Protein AF-A0A8J2MJN0-F1 (afdb_monomer_lite)

Secondary structure (DSSP, 8-state):
--HHHHHHHHHHHHHHHHHHHHHHHHHHHTT-HHHHHHHHHHHHHHHHHHHHHHHHHHHHHHHHHHHH-HHHHHHHHTT------HHHHHHHHHHHHTTS-HHHHHHHHTS-HHHHHHHHHHHHHHHHHHHHHHHHHHHHHHHHHHHHHHHHHHHHHHHHHHHHHHHHHH--TTHHHHHHHHHHHHHHHHHHHHHHHS-HHHHHHHHHHHHHHHHHHHHTTHHHHHHHHHHHHHHHHTT---

Sequence (242 aa):
MDQKIKCSLIIAGAIVIAGTAIWCIWSLLKEDPETKRKLRKELNEIVEKASALAVDTFITTKSNEFINDKSLFEVMILGVSVFIYENDIRTEKDNLKRNRSNTNQAMIDRVEDTVAYNKAYAKANDAIVKKAKEIAEELISIKIREKVSWQSEKAAKSATDDAVYKLVEQGSSVEKTAKDEISKNAKKAAEKVVKRIISDTVLSTIKSAVQTEGYIALQCKLDDIKIQIIHDVILNEANLGK

Structure (mmCIF, N/CA/C/O backbone):
data_AF-A0A8J2MJN0-F1
#
_entry.id   AF-A0A8J2MJN0-F1
#
loop_
_atom_site.group_PDB
_atom_site.id
_atom_site.type_symbol
_atom_site.label_atom_id
_atom_site.label_alt_id
_atom_site.label_comp_id
_atom_site.label_asym_id
_atom_site.label_entity_id
_atom_site.label_seq_id
_atom_site.pdbx_PDB_ins_code
_atom_site.Cartn_x
_atom_site.Cartn_y
_atom_site.Cartn_z
_atom_site.occupancy
_atom_site.B_iso_or_equiv
_atom_site.auth_seq_id
_atom_site.auth_comp_id
_atom_site.auth_asym_id
_atom_site.auth_atom_id
_atom_site.pdbx_PDB_model_num
ATOM 1 N N . MET A 1 1 ? -23.446 -43.035 62.510 1.00 49.25 1 MET A N 1
ATOM 2 C CA . MET A 1 1 ? -23.526 -41.870 61.601 1.00 49.25 1 MET A CA 1
ATOM 3 C C . MET A 1 1 ? -23.126 -42.350 60.218 1.00 49.25 1 MET A C 1
ATOM 5 O O . MET A 1 1 ? -21.996 -42.796 60.059 1.00 49.25 1 MET A O 1
ATOM 9 N N . ASP A 1 2 ? -24.091 -42.387 59.301 1.00 46.91 2 ASP A N 1
ATOM 10 C CA . ASP A 1 2 ? -24.016 -43.115 58.031 1.00 46.91 2 ASP A CA 1
ATOM 11 C C . ASP A 1 2 ? -22.871 -42.598 57.137 1.00 46.91 2 ASP A C 1
ATOM 13 O O . ASP A 1 2 ? -22.657 -41.389 57.014 1.00 46.91 2 ASP A O 1
ATOM 17 N N . GLN A 1 3 ? -22.104 -43.510 56.538 1.00 48.19 3 GLN A N 1
ATOM 18 C CA . GLN A 1 3 ? -20.876 -43.216 55.780 1.00 48.19 3 GLN A CA 1
ATOM 19 C C . GLN A 1 3 ? -21.153 -42.264 54.600 1.00 48.19 3 GLN A C 1
ATOM 21 O O . GLN A 1 3 ? -20.318 -41.430 54.244 1.00 48.19 3 GLN A O 1
ATOM 26 N N . LYS A 1 4 ? -22.383 -42.316 54.076 1.00 46.12 4 LYS A N 1
ATOM 27 C CA . LYS A 1 4 ? -22.904 -41.434 53.026 1.00 46.12 4 LYS A CA 1
ATOM 28 C C . LYS A 1 4 ? -23.020 -39.966 53.462 1.00 46.12 4 LYS A C 1
ATOM 30 O O . LYS A 1 4 ? -22.724 -39.088 52.660 1.00 46.12 4 LYS A O 1
ATOM 35 N N . ILE A 1 5 ? -23.355 -39.697 54.730 1.00 50.34 5 ILE A N 1
ATOM 36 C CA . ILE A 1 5 ? -23.490 -38.331 55.276 1.00 50.34 5 ILE A CA 1
ATOM 37 C C . ILE A 1 5 ? -22.110 -37.687 55.488 1.00 50.34 5 ILE A C 1
ATOM 39 O O . ILE A 1 5 ? -21.938 -36.490 55.268 1.00 50.34 5 ILE A O 1
ATOM 43 N N . LYS A 1 6 ? -21.093 -38.480 55.863 1.00 50.50 6 LYS A N 1
ATOM 44 C CA . LYS A 1 6 ? -19.707 -37.989 55.973 1.00 50.50 6 LYS A CA 1
ATOM 45 C C . LYS A 1 6 ? -19.127 -37.619 54.604 1.00 50.50 6 LYS A C 1
ATOM 47 O O . LYS A 1 6 ? -18.536 -36.552 54.477 1.00 50.50 6 LYS A O 1
ATOM 52 N N . CYS A 1 7 ? -19.340 -38.443 53.573 1.00 38.34 7 CYS A N 1
ATOM 53 C CA . CYS A 1 7 ? -18.887 -38.128 52.212 1.00 38.34 7 CYS A CA 1
ATOM 54 C C . CYS A 1 7 ? -19.594 -36.904 51.611 1.00 38.34 7 CYS A C 1
ATOM 56 O O . CYS A 1 7 ? -18.928 -36.083 50.985 1.00 38.34 7 CYS A O 1
ATOM 58 N N . SER A 1 8 ? -20.902 -36.722 51.835 1.00 44.16 8 SER A N 1
ATOM 59 C CA . SER A 1 8 ? -21.618 -35.538 51.334 1.00 44.16 8 SER A CA 1
ATOM 60 C C . SER A 1 8 ? -21.159 -34.237 52.003 1.00 44.16 8 SER A C 1
ATOM 62 O O . SER A 1 8 ? -21.061 -33.215 51.330 1.00 44.16 8 SER A O 1
ATOM 64 N N . LEU A 1 9 ? -20.815 -34.270 53.298 1.00 47.72 9 LEU A N 1
ATOM 65 C CA . LEU A 1 9 ? -20.258 -33.118 54.024 1.00 47.72 9 LEU A CA 1
ATOM 66 C C . LEU A 1 9 ? -18.837 -32.760 53.567 1.00 47.72 9 LEU A C 1
ATOM 68 O O . LEU A 1 9 ? -18.513 -31.580 53.465 1.00 47.72 9 LEU A O 1
ATOM 72 N N . ILE A 1 10 ? -18.008 -33.758 53.242 1.00 51.38 10 ILE A N 1
ATOM 73 C CA . ILE A 1 10 ? -16.649 -33.540 52.720 1.00 51.38 10 ILE A CA 1
ATOM 74 C C . ILE A 1 10 ? -16.698 -32.943 51.309 1.00 51.38 10 ILE A C 1
ATOM 76 O O . ILE A 1 10 ? -15.954 -32.012 51.024 1.00 51.38 10 ILE A O 1
ATOM 80 N N . ILE A 1 11 ? -17.595 -33.423 50.442 1.00 51.81 11 ILE A N 1
ATOM 81 C CA . ILE A 1 11 ? -17.741 -32.903 49.073 1.00 51.81 11 ILE A CA 1
ATOM 82 C C . ILE A 1 11 ? -18.342 -31.490 49.086 1.00 51.81 11 ILE A C 1
ATOM 84 O O . ILE A 1 11 ? -17.818 -30.602 48.418 1.00 51.81 11 ILE A O 1
ATOM 88 N N . ALA A 1 12 ? -19.386 -31.245 49.886 1.00 45.28 12 ALA A N 1
ATOM 89 C CA . ALA A 1 12 ? -19.966 -29.908 50.030 1.00 45.28 12 ALA A CA 1
ATOM 90 C C . ALA A 1 12 ? -18.961 -28.914 50.641 1.00 45.28 12 ALA A C 1
ATOM 92 O O . ALA A 1 12 ? -18.818 -27.800 50.140 1.00 45.28 12 ALA A O 1
ATOM 93 N N . GLY A 1 13 ? -18.206 -29.335 51.662 1.00 38.53 13 GLY A N 1
ATOM 94 C CA . GLY A 1 13 ? -17.127 -28.543 52.249 1.00 38.53 13 GLY A CA 1
ATOM 95 C C . GLY A 1 13 ? -15.999 -28.258 51.254 1.00 38.53 13 GLY A C 1
ATOM 96 O O . GLY A 1 13 ? -15.581 -27.114 51.127 1.00 38.53 13 GLY A O 1
ATOM 97 N N . ALA A 1 14 ? -15.554 -29.255 50.486 1.00 46.09 14 ALA A N 1
ATOM 98 C CA . ALA A 1 14 ? -14.490 -29.094 49.496 1.00 46.09 14 ALA A CA 1
ATOM 99 C C . ALA A 1 14 ? -14.895 -28.185 48.325 1.00 46.09 14 ALA A C 1
ATOM 101 O O . ALA A 1 14 ? -14.071 -27.400 47.870 1.00 46.09 14 ALA A O 1
ATOM 102 N N . ILE A 1 15 ? -16.149 -28.233 47.861 1.00 51.19 15 ILE A N 1
ATOM 103 C CA . ILE A 1 15 ? -16.637 -27.370 46.770 1.00 51.19 15 ILE A CA 1
ATOM 104 C C . ILE A 1 15 ? -16.774 -25.917 47.241 1.00 51.19 15 ILE A C 1
ATOM 106 O O . ILE A 1 15 ? -16.359 -25.002 46.531 1.00 51.19 15 ILE A O 1
ATOM 110 N N . VAL A 1 16 ? -17.301 -25.690 48.450 1.00 50.78 16 VAL A N 1
ATOM 111 C CA . VAL A 1 16 ? -17.427 -24.338 49.020 1.00 50.78 16 VAL A CA 1
ATOM 112 C C . VAL A 1 16 ? -16.054 -23.749 49.343 1.00 50.78 16 VAL A C 1
ATOM 114 O O . VAL A 1 16 ? -15.812 -22.586 49.027 1.00 50.78 16 VAL A O 1
ATOM 117 N N . ILE A 1 17 ? -15.133 -24.540 49.906 1.00 52.69 17 ILE A N 1
ATOM 118 C CA . ILE A 1 17 ? -13.765 -24.107 50.225 1.00 52.69 17 ILE A CA 1
ATOM 119 C C . ILE A 1 17 ? -12.937 -23.914 48.951 1.00 52.69 17 ILE A C 1
ATOM 121 O O . ILE A 1 17 ? -12.211 -22.936 48.867 1.00 52.69 17 ILE A O 1
ATOM 125 N N . ALA A 1 18 ? -13.062 -24.762 47.926 1.00 48.16 18 ALA A N 1
ATOM 126 C CA . ALA A 1 18 ? -12.363 -24.551 46.655 1.00 48.16 18 ALA A CA 1
ATOM 127 C C . ALA A 1 18 ? -12.911 -23.330 45.903 1.00 48.16 18 ALA A C 1
ATOM 129 O O . ALA A 1 18 ? -12.133 -22.528 45.393 1.00 48.16 18 ALA A O 1
ATOM 130 N N . GLY A 1 19 ? -14.235 -23.136 45.887 1.00 43.44 19 GLY A N 1
ATOM 131 C CA . GLY A 1 19 ? -14.862 -21.961 45.281 1.00 43.44 19 GLY A CA 1
ATOM 132 C C . GLY A 1 19 ? -14.478 -20.658 45.985 1.00 43.44 19 GLY A C 1
ATOM 133 O O . GLY A 1 19 ? -14.129 -19.685 45.320 1.00 43.44 19 GLY A O 1
ATOM 134 N N . THR A 1 20 ? -14.466 -20.649 47.322 1.00 50.47 20 THR A N 1
ATOM 135 C CA . THR A 1 20 ? -14.053 -19.479 48.116 1.00 50.47 20 THR A CA 1
ATOM 136 C C . THR A 1 20 ? -12.544 -19.272 48.129 1.00 50.47 20 THR A C 1
ATOM 138 O O . THR A 1 20 ? -12.121 -18.129 48.069 1.00 50.47 20 THR A O 1
ATOM 141 N N . ALA A 1 21 ? -11.718 -20.320 48.125 1.00 47.12 21 ALA A N 1
ATOM 142 C CA . ALA A 1 21 ? -10.261 -20.198 48.047 1.00 47.12 21 ALA A CA 1
ATOM 143 C C . ALA A 1 21 ? -9.810 -19.674 46.680 1.00 47.12 21 ALA A C 1
ATOM 145 O O . ALA A 1 21 ? -8.917 -18.835 46.626 1.00 47.12 21 ALA A O 1
ATOM 146 N N . ILE A 1 22 ? -10.462 -20.085 45.587 1.00 54.06 22 ILE A N 1
ATOM 147 C CA . ILE A 1 22 ? -10.237 -19.491 44.263 1.00 54.06 22 ILE A CA 1
ATOM 148 C C . ILE A 1 22 ? -10.664 -18.020 44.279 1.00 54.06 22 ILE A C 1
ATOM 150 O O . ILE A 1 22 ? -9.908 -17.182 43.804 1.00 54.06 22 ILE A O 1
ATOM 154 N N . TRP A 1 23 ? -11.801 -17.674 44.893 1.00 51.47 23 TRP A N 1
ATOM 155 C CA . TRP A 1 23 ? -12.225 -16.276 45.052 1.00 51.47 23 TRP A CA 1
ATOM 156 C C . TRP A 1 23 ? -11.288 -15.453 45.951 1.00 51.47 23 TRP A C 1
ATOM 158 O O . TRP A 1 23 ? -11.019 -14.304 45.633 1.00 51.47 23 TRP A O 1
ATOM 168 N N . CYS A 1 24 ? -10.749 -16.022 47.033 1.00 45.59 24 CYS A N 1
ATOM 169 C CA . CYS A 1 24 ? -9.819 -15.373 47.961 1.00 45.59 24 CYS A CA 1
ATOM 170 C C . CYS A 1 24 ? -8.424 -15.205 47.356 1.00 45.59 24 CYS A C 1
ATOM 172 O O . CYS A 1 24 ? -7.845 -14.138 47.500 1.00 45.59 24 CYS A O 1
ATOM 174 N N . ILE A 1 25 ? -7.898 -16.200 46.637 1.00 52.66 25 ILE A N 1
ATOM 175 C CA . ILE A 1 25 ? -6.635 -16.085 45.890 1.00 52.66 25 ILE A CA 1
ATOM 176 C C . ILE A 1 25 ? -6.797 -15.078 44.750 1.00 52.66 25 ILE A C 1
ATOM 178 O O . ILE A 1 25 ? -5.922 -14.249 44.527 1.00 52.66 25 ILE A O 1
ATOM 182 N N . TRP A 1 26 ? -7.947 -15.087 44.076 1.00 50.12 26 TRP A N 1
ATOM 183 C CA . TRP A 1 26 ? -8.285 -14.106 43.051 1.00 50.12 26 TRP A CA 1
ATOM 184 C C . TRP A 1 26 ? -8.504 -12.695 43.639 1.00 50.12 26 TRP A C 1
ATOM 186 O O . TRP A 1 26 ? -8.119 -11.711 43.016 1.00 50.12 26 TRP A O 1
ATOM 196 N N . SER A 1 27 ? -9.021 -12.585 44.870 1.00 52.00 27 SER A N 1
ATOM 197 C CA . SER A 1 27 ? -9.146 -11.331 45.630 1.00 52.00 27 SER A CA 1
ATOM 198 C C . SER A 1 27 ? -7.803 -10.824 46.179 1.00 52.00 27 SER A C 1
ATOM 200 O O . SER A 1 27 ? -7.615 -9.616 46.249 1.00 52.00 27 SER A O 1
ATOM 202 N N . LEU A 1 28 ? -6.864 -11.717 46.512 1.00 49.78 28 LEU A N 1
ATOM 203 C CA . LEU A 1 28 ? -5.495 -11.392 46.939 1.00 49.78 28 LEU A CA 1
ATOM 204 C C . LEU A 1 28 ? -4.602 -11.000 45.748 1.00 49.78 28 LEU A C 1
ATOM 206 O O . LEU A 1 28 ? -3.810 -10.074 45.852 1.00 49.78 28 LEU A O 1
ATOM 210 N N .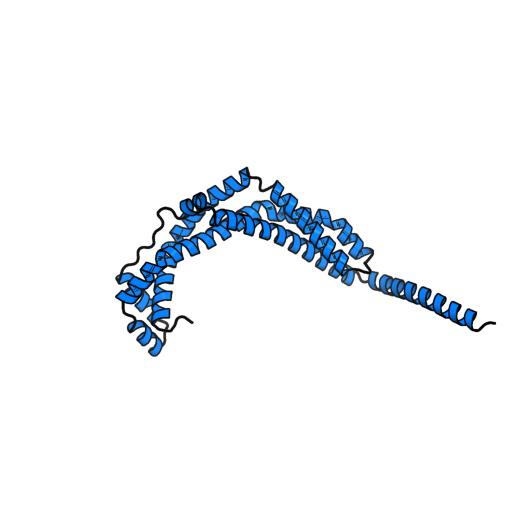 LEU A 1 29 ? -4.778 -11.628 44.579 1.00 51.56 29 LEU A N 1
ATOM 211 C CA . LEU A 1 29 ? -4.149 -11.203 43.315 1.00 51.56 29 LEU A CA 1
ATOM 212 C C . LEU A 1 29 ? -4.726 -9.877 42.785 1.00 51.56 29 LEU A C 1
ATOM 214 O O . LEU A 1 29 ? -4.059 -9.154 42.050 1.00 51.56 29 LEU A O 1
ATOM 218 N N . LYS A 1 30 ? -5.960 -9.537 43.177 1.00 47.25 30 LYS A N 1
ATOM 219 C CA . LYS A 1 30 ? -6.643 -8.266 42.882 1.00 47.25 30 LYS A CA 1
ATOM 220 C C . LYS A 1 30 ? -5.987 -7.046 43.530 1.00 47.25 30 LYS A C 1
ATOM 222 O O . LYS A 1 30 ? -6.262 -5.925 43.096 1.00 47.25 30 LYS A O 1
ATOM 227 N N . GLU A 1 31 ? -5.178 -7.253 44.565 1.00 51.94 31 GLU A N 1
ATOM 228 C CA . GLU A 1 31 ? -4.493 -6.189 45.301 1.00 51.94 31 GLU A CA 1
ATOM 229 C C . GLU A 1 31 ? -3.123 -5.836 44.730 1.00 51.94 31 GLU A C 1
ATOM 231 O O . GLU A 1 31 ? -2.507 -4.901 45.229 1.00 51.94 31 GLU A O 1
ATOM 236 N N . ASP A 1 32 ? -2.660 -6.505 43.668 1.00 64.38 32 ASP A N 1
ATOM 237 C CA . ASP A 1 32 ? -1.472 -6.058 42.952 1.00 64.38 32 ASP A CA 1
ATOM 238 C C . ASP A 1 32 ? -1.853 -5.021 41.869 1.00 64.38 32 ASP A C 1
ATOM 240 O O . ASP A 1 32 ? -2.319 -5.385 40.775 1.00 64.38 32 ASP A O 1
ATOM 244 N N . PRO A 1 33 ? -1.681 -3.709 42.134 1.00 72.69 33 PRO A N 1
ATOM 245 C CA . PRO A 1 33 ? -1.961 -2.665 41.155 1.00 72.69 33 PRO A CA 1
ATOM 246 C C . PRO A 1 33 ? -1.127 -2.823 39.879 1.00 72.69 33 PRO A C 1
ATOM 248 O O . PRO A 1 33 ? -1.545 -2.339 38.822 1.00 72.69 33 PRO A O 1
ATOM 251 N N . GLU A 1 34 ? 0.017 -3.510 39.935 1.00 77.06 34 GLU A N 1
ATOM 252 C CA . GLU A 1 34 ? 0.863 -3.756 38.771 1.00 77.06 34 GLU A CA 1
ATOM 253 C C . GLU A 1 34 ? 0.200 -4.734 37.793 1.00 77.06 34 GLU A C 1
ATOM 255 O O . GLU A 1 34 ? 0.116 -4.455 36.591 1.00 77.06 34 GLU A O 1
ATOM 260 N N . THR A 1 35 ? -0.388 -5.816 38.304 1.00 74.69 35 THR A N 1
ATOM 261 C CA . THR A 1 35 ? -1.132 -6.792 37.498 1.00 74.69 35 THR A CA 1
ATOM 262 C C . THR A 1 35 ? -2.379 -6.174 36.850 1.00 74.69 35 THR A C 1
ATOM 264 O O . THR A 1 35 ? -2.586 -6.331 35.641 1.00 74.69 35 THR A O 1
ATOM 267 N N . LYS A 1 36 ? -3.170 -5.377 37.588 1.00 77.75 36 LYS A N 1
ATOM 268 C CA . LYS A 1 36 ? -4.316 -4.636 37.013 1.00 77.75 36 LYS A CA 1
ATOM 269 C C . LYS A 1 36 ? -3.884 -3.651 35.929 1.00 77.75 36 LYS A C 1
ATOM 271 O O . LYS A 1 36 ? -4.519 -3.553 34.876 1.00 77.75 36 LYS A O 1
ATOM 276 N N . ARG A 1 37 ? -2.782 -2.930 36.160 1.00 83.25 37 ARG A N 1
ATOM 277 C CA . ARG A 1 37 ? -2.220 -1.983 35.191 1.00 83.25 37 ARG A CA 1
ATOM 278 C C . ARG A 1 37 ? -1.761 -2.692 33.918 1.00 83.25 37 ARG A C 1
ATOM 280 O O . ARG A 1 37 ? -2.021 -2.187 32.825 1.00 83.25 37 ARG A O 1
ATOM 287 N N . LYS A 1 38 ? -1.120 -3.856 34.046 1.00 85.00 38 LYS A N 1
ATOM 288 C CA . LYS A 1 38 ? -0.670 -4.674 32.913 1.00 85.00 38 LYS A CA 1
ATOM 289 C C . LYS A 1 38 ? -1.848 -5.194 32.088 1.00 85.00 38 LYS A C 1
ATOM 291 O O . LYS A 1 38 ? -1.838 -5.020 30.872 1.00 85.00 38 LYS A O 1
ATOM 296 N N . LEU A 1 39 ? -2.883 -5.732 32.738 1.00 82.75 39 LEU A N 1
ATOM 297 C CA . LEU A 1 39 ? -4.094 -6.206 32.061 1.00 82.75 39 LEU A CA 1
ATOM 298 C C . LEU A 1 39 ? -4.826 -5.064 31.343 1.00 82.75 39 LEU A C 1
ATOM 300 O O . LEU A 1 39 ? -5.191 -5.196 30.179 1.00 82.75 39 LEU A O 1
ATOM 304 N N . ARG A 1 40 ? -4.985 -3.904 31.992 1.00 86.31 40 ARG A N 1
ATOM 305 C CA . ARG A 1 40 ? -5.600 -2.729 31.356 1.00 86.31 40 ARG A CA 1
ATOM 306 C C . ARG A 1 40 ? -4.819 -2.269 30.125 1.00 86.31 40 ARG A C 1
ATOM 308 O O . ARG A 1 40 ? -5.427 -1.915 29.118 1.00 86.31 40 ARG A O 1
ATOM 315 N N . LYS A 1 41 ? -3.484 -2.277 30.195 1.00 87.12 41 LYS A N 1
ATOM 316 C CA . LYS A 1 41 ? -2.625 -1.946 29.052 1.00 87.12 41 LYS A CA 1
ATOM 317 C C . LYS A 1 41 ? -2.833 -2.933 27.902 1.00 87.12 41 LYS A C 1
ATOM 319 O O . LYS A 1 41 ? -3.073 -2.496 26.784 1.00 87.12 41 LYS A O 1
ATOM 324 N N . GLU A 1 42 ? -2.816 -4.233 28.185 1.00 86.62 42 GLU A N 1
ATOM 325 C CA . GLU A 1 42 ? -3.048 -5.279 27.182 1.00 86.62 42 GLU A CA 1
ATOM 326 C C . GLU A 1 42 ? -4.414 -5.117 26.492 1.00 86.62 42 GLU A C 1
ATOM 328 O O . GLU A 1 42 ? -4.510 -5.167 25.267 1.00 86.62 42 GLU A O 1
ATOM 333 N N . LEU A 1 43 ? -5.476 -4.865 27.262 1.00 86.38 43 LEU A N 1
ATOM 334 C CA . LEU A 1 43 ? -6.820 -4.663 26.717 1.00 86.38 43 LEU A CA 1
ATOM 335 C C . LEU A 1 43 ? -6.912 -3.401 25.853 1.00 86.38 43 LEU A C 1
ATOM 337 O O . LEU A 1 43 ? -7.531 -3.434 24.791 1.00 86.38 43 LEU A O 1
ATOM 341 N N . ASN A 1 44 ? -6.262 -2.308 26.257 1.00 83.56 44 ASN A N 1
ATOM 342 C CA . ASN A 1 44 ? -6.196 -1.095 25.444 1.00 83.56 44 ASN A CA 1
ATOM 343 C C . ASN A 1 44 ? -5.432 -1.321 24.132 1.00 83.56 44 ASN A C 1
ATOM 345 O O . ASN A 1 44 ? -5.883 -0.856 23.089 1.00 83.56 44 ASN A O 1
ATOM 349 N N . GLU A 1 45 ? -4.335 -2.082 24.151 1.00 87.69 45 GLU A N 1
ATOM 350 C CA . GLU A 1 45 ? -3.611 -2.460 22.930 1.00 87.69 45 GLU A CA 1
ATOM 351 C C . GLU A 1 45 ? -4.482 -3.316 21.993 1.00 87.69 45 GLU A C 1
ATOM 353 O O . GLU A 1 45 ? -4.419 -3.154 20.773 1.00 87.69 45 GLU A O 1
ATOM 358 N N . ILE A 1 46 ? -5.326 -4.205 22.534 1.00 87.94 46 ILE A N 1
ATOM 359 C CA . ILE A 1 46 ? -6.308 -4.968 21.743 1.00 87.94 46 ILE A CA 1
ATOM 360 C C . ILE A 1 46 ? -7.311 -4.022 21.074 1.00 87.94 46 ILE A C 1
ATOM 362 O O . ILE A 1 46 ? -7.587 -4.169 19.883 1.00 87.94 46 ILE A O 1
ATOM 366 N N . VAL A 1 47 ? -7.835 -3.041 21.813 1.00 86.00 47 VAL A N 1
ATOM 367 C CA . VAL A 1 47 ? -8.783 -2.044 21.291 1.00 86.00 47 VAL A CA 1
ATOM 368 C C . VAL A 1 47 ? -8.143 -1.191 20.191 1.00 86.00 47 VAL A C 1
ATOM 370 O O . VAL A 1 47 ? -8.746 -0.997 19.135 1.00 86.00 47 VAL A O 1
ATOM 373 N N . GLU A 1 48 ? -6.911 -0.724 20.400 1.00 87.38 48 GLU A N 1
ATOM 374 C CA . GLU A 1 48 ? -6.151 0.060 19.419 1.00 87.38 48 GLU A CA 1
ATOM 375 C C . GLU A 1 48 ?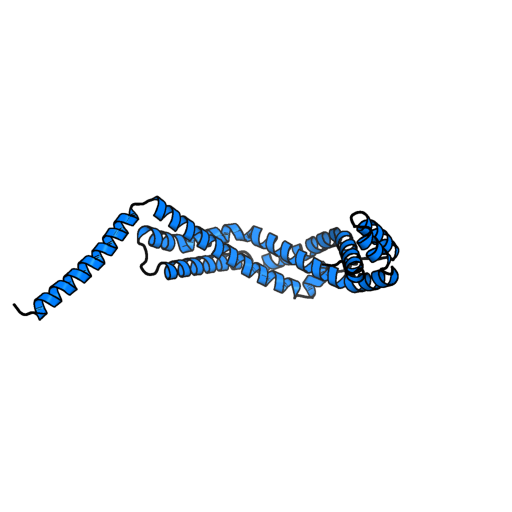 -5.880 -0.749 18.144 1.00 87.38 48 GLU A C 1
ATOM 377 O O . GLU A 1 48 ? -6.170 -0.276 17.042 1.00 87.38 48 GLU A O 1
ATOM 382 N N . LYS A 1 49 ? -5.429 -2.004 18.275 1.00 89.12 49 LYS A N 1
ATOM 383 C CA . LYS A 1 49 ? -5.229 -2.915 17.134 1.00 89.12 49 LYS A CA 1
ATOM 384 C C . LYS A 1 49 ? -6.530 -3.206 16.392 1.00 89.12 49 LYS A C 1
ATOM 386 O O . LYS A 1 49 ? -6.540 -3.206 15.164 1.00 89.12 49 LYS A O 1
ATOM 391 N N . ALA A 1 50 ? -7.630 -3.437 17.107 1.00 84.50 50 ALA A N 1
ATOM 392 C CA . ALA A 1 50 ? -8.937 -3.682 16.500 1.00 84.50 50 ALA A CA 1
ATOM 393 C C . ALA A 1 50 ? -9.445 -2.459 15.719 1.00 84.50 50 ALA A C 1
ATOM 395 O O . ALA A 1 50 ? -9.990 -2.609 14.623 1.00 84.50 50 ALA A O 1
ATOM 396 N N . SER A 1 51 ? -9.224 -1.252 16.251 1.00 83.75 51 SER A N 1
ATOM 397 C CA . SER A 1 51 ? -9.529 0.007 15.566 1.00 83.75 51 SER A CA 1
ATOM 398 C C . SER A 1 51 ? -8.672 0.198 14.313 1.00 83.75 51 SER A C 1
ATOM 400 O O . SER A 1 51 ? -9.212 0.469 13.241 1.00 83.75 51 SER A O 1
ATOM 402 N N . ALA A 1 52 ? -7.353 0.009 14.415 1.00 87.94 52 ALA A N 1
ATOM 403 C CA . ALA A 1 52 ? -6.447 0.105 13.271 1.00 87.94 52 ALA A CA 1
ATOM 404 C C . ALA A 1 52 ? -6.825 -0.898 12.170 1.00 87.94 52 ALA A C 1
ATOM 406 O O . ALA A 1 52 ? -6.967 -0.518 11.011 1.00 87.94 52 ALA A O 1
ATOM 407 N N . LEU A 1 53 ? -7.124 -2.148 12.541 1.00 90.12 53 LEU A N 1
ATOM 408 C CA . LEU A 1 53 ? -7.550 -3.185 11.602 1.00 90.12 53 LEU A CA 1
ATOM 409 C C . LEU A 1 53 ? -8.856 -2.826 10.876 1.00 90.12 53 LEU A C 1
ATOM 411 O O . LEU A 1 53 ? -9.007 -3.150 9.697 1.00 90.12 53 LEU A O 1
ATOM 415 N N . ALA A 1 54 ? -9.810 -2.175 11.551 1.00 90.31 54 ALA A N 1
ATOM 416 C CA . ALA A 1 54 ? -11.033 -1.685 10.911 1.00 90.31 54 ALA A CA 1
ATOM 417 C C . ALA A 1 54 ? -10.718 -0.663 9.809 1.00 90.31 54 ALA A C 1
ATOM 419 O O . ALA A 1 54 ? -11.243 -0.763 8.697 1.00 90.31 54 ALA A O 1
ATOM 420 N N . VAL A 1 55 ? -9.837 0.294 10.115 1.00 90.88 55 VAL A N 1
ATOM 421 C CA . VAL A 1 55 ? -9.389 1.326 9.174 1.00 90.88 55 VAL A CA 1
ATOM 422 C C . VAL A 1 55 ? -8.624 0.693 8.009 1.00 90.88 55 VAL A C 1
ATOM 424 O O . VAL A 1 55 ? -8.954 0.959 6.856 1.00 90.88 55 VAL A O 1
ATOM 427 N N . ASP A 1 56 ? -7.682 -0.210 8.282 1.00 93.56 56 ASP A N 1
ATOM 428 C CA . ASP A 1 56 ? -6.874 -0.887 7.261 1.00 93.56 56 ASP A CA 1
ATOM 429 C C . ASP A 1 56 ? -7.714 -1.781 6.341 1.00 93.56 56 ASP A C 1
ATOM 431 O O . ASP A 1 56 ? -7.497 -1.808 5.129 1.00 93.56 56 ASP A O 1
ATOM 435 N N . THR A 1 57 ? -8.722 -2.472 6.884 1.00 94.81 57 THR A N 1
ATOM 436 C CA . THR A 1 57 ? -9.665 -3.268 6.078 1.00 94.81 57 THR A CA 1
ATOM 437 C C . THR A 1 57 ? -10.442 -2.369 5.115 1.00 94.81 57 THR A C 1
ATOM 439 O O . THR A 1 57 ? -10.615 -2.703 3.939 1.00 94.81 57 THR A O 1
ATOM 442 N N . PHE A 1 58 ? -10.898 -1.209 5.596 1.00 94.00 58 PHE A N 1
ATOM 443 C CA . PHE A 1 58 ? -11.603 -0.239 4.764 1.00 94.00 58 PHE A CA 1
ATOM 444 C C . PHE A 1 58 ? -10.689 0.351 3.682 1.00 94.00 58 PHE A C 1
ATOM 446 O O . PHE A 1 58 ? -11.084 0.383 2.519 1.00 94.00 58 PHE A O 1
ATOM 453 N N . ILE A 1 59 ? -9.460 0.743 4.041 1.00 95.00 59 ILE A N 1
ATOM 454 C CA . ILE A 1 59 ? -8.438 1.227 3.100 1.00 95.00 59 ILE A CA 1
ATOM 455 C C . ILE A 1 59 ? -8.179 0.185 2.023 1.00 95.00 59 ILE A C 1
ATOM 457 O O . ILE A 1 59 ? -8.334 0.493 0.852 1.00 95.00 59 ILE A O 1
ATOM 461 N N . THR A 1 60 ? -7.878 -1.056 2.405 1.00 95.94 60 THR A N 1
ATOM 462 C CA . THR A 1 60 ? -7.599 -2.148 1.459 1.00 95.94 60 THR A CA 1
ATOM 463 C C . THR A 1 60 ? -8.752 -2.331 0.474 1.00 95.94 60 THR A C 1
ATOM 465 O O . THR A 1 60 ? -8.541 -2.440 -0.731 1.00 95.94 60 THR A O 1
ATOM 468 N N . THR A 1 61 ? -9.990 -2.301 0.973 1.00 96.50 61 THR A N 1
ATOM 469 C CA . THR A 1 61 ? -11.185 -2.407 0.127 1.00 96.50 61 THR A CA 1
ATOM 470 C C . THR A 1 61 ? -11.264 -1.243 -0.864 1.00 96.50 61 THR A C 1
ATOM 472 O O . THR A 1 61 ? -11.440 -1.468 -2.058 1.00 96.50 61 THR A O 1
ATOM 475 N N . LYS A 1 62 ? -11.094 0.001 -0.397 1.00 95.25 62 LYS A N 1
ATOM 476 C CA . LYS A 1 62 ? -11.215 1.196 -1.246 1.00 95.25 62 LYS A CA 1
ATOM 477 C C . LYS A 1 62 ? -10.041 1.400 -2.201 1.00 95.25 62 LYS A C 1
ATOM 479 O O . LYS A 1 62 ? -10.270 1.855 -3.318 1.00 95.25 62 LYS A O 1
ATOM 484 N N . SER A 1 63 ? -8.831 1.006 -1.817 1.00 95.12 63 SER A N 1
ATOM 485 C CA . SER A 1 63 ? -7.670 0.968 -2.707 1.00 95.12 63 SER A CA 1
ATOM 486 C C . SER A 1 63 ? -7.876 -0.040 -3.832 1.00 95.12 63 SER A C 1
ATOM 488 O O . SER A 1 63 ? -7.705 0.310 -4.996 1.00 95.12 63 SER A O 1
ATOM 490 N N . ASN A 1 64 ? -8.348 -1.249 -3.513 1.00 96.62 64 ASN A N 1
ATOM 491 C CA . ASN A 1 64 ? -8.662 -2.258 -4.525 1.00 96.62 64 ASN A CA 1
ATOM 492 C C . ASN A 1 64 ? -9.802 -1.817 -5.450 1.00 96.62 64 ASN A C 1
ATOM 494 O O . ASN A 1 64 ? -9.724 -2.038 -6.655 1.00 96.62 64 ASN A O 1
ATOM 498 N N . GLU A 1 65 ? -10.852 -1.188 -4.919 1.00 95.69 65 GLU A N 1
ATOM 499 C CA . GLU A 1 65 ? -11.916 -0.609 -5.746 1.00 95.69 65 GLU A CA 1
ATOM 500 C C . GLU A 1 65 ? -11.367 0.461 -6.699 1.00 95.69 65 GLU A C 1
ATOM 502 O O . GLU A 1 65 ? -11.738 0.469 -7.865 1.00 95.69 65 GLU A O 1
ATOM 507 N N . PHE A 1 66 ? -10.471 1.341 -6.236 1.00 96.00 66 PHE A N 1
ATOM 508 C CA . PHE A 1 66 ? -9.858 2.365 -7.085 1.00 96.00 66 PHE A CA 1
ATOM 509 C C . PHE A 1 66 ? -8.956 1.764 -8.169 1.00 96.00 66 PHE A C 1
ATOM 511 O O . PHE A 1 66 ? -9.078 2.133 -9.330 1.00 96.00 66 PHE A O 1
ATOM 518 N N . ILE A 1 67 ? -8.076 0.826 -7.806 1.00 95.38 67 ILE A N 1
ATOM 519 C CA . ILE A 1 67 ? -7.128 0.193 -8.736 1.00 95.38 67 ILE A CA 1
ATOM 520 C C . ILE A 1 67 ? -7.849 -0.619 -9.814 1.00 95.38 67 ILE A C 1
ATOM 522 O O . ILE A 1 67 ? -7.414 -0.642 -10.964 1.00 95.38 67 ILE A O 1
ATOM 526 N N . ASN A 1 68 ? -8.935 -1.300 -9.446 1.00 94.81 68 ASN A N 1
ATOM 527 C CA . ASN A 1 68 ? -9.707 -2.113 -10.384 1.00 94.81 68 ASN A CA 1
ATOM 528 C C . ASN A 1 68 ? -10.733 -1.293 -11.182 1.00 94.81 68 ASN A C 1
ATOM 530 O O . ASN A 1 68 ? -11.266 -1.789 -12.177 1.00 94.81 68 ASN A O 1
ATOM 534 N N . ASP A 1 69 ? -11.005 -0.046 -10.788 1.00 94.88 69 ASP A N 1
ATOM 535 C CA . ASP A 1 69 ? -11.790 0.890 -11.587 1.00 94.88 69 ASP A CA 1
ATOM 536 C C . ASP A 1 69 ? -10.913 1.488 -12.689 1.00 94.88 69 ASP A C 1
ATOM 538 O O . ASP A 1 69 ? -10.202 2.478 -12.501 1.00 94.88 69 ASP A O 1
ATOM 542 N N . LYS A 1 70 ? -10.997 0.874 -13.873 1.00 90.94 70 LYS A N 1
ATOM 543 C CA . LYS A 1 70 ? -10.240 1.276 -15.061 1.00 90.94 70 LYS A CA 1
ATOM 544 C C . LYS A 1 70 ? -10.387 2.769 -15.368 1.00 90.94 70 LYS A C 1
ATOM 546 O O . LYS A 1 70 ? -9.395 3.419 -15.672 1.00 90.94 70 LYS A O 1
ATOM 551 N N . SER A 1 71 ? -11.595 3.323 -15.244 1.00 91.25 71 SER A N 1
ATOM 552 C CA . SER A 1 71 ? -11.856 4.726 -15.582 1.00 91.25 71 SER A CA 1
ATOM 553 C C . SER A 1 71 ? -11.129 5.697 -14.653 1.00 91.25 71 SER A C 1
ATOM 555 O O . SER A 1 71 ? -10.682 6.755 -15.088 1.00 91.25 71 SER A O 1
ATOM 557 N N . LEU A 1 72 ? -10.971 5.327 -13.381 1.00 91.12 72 LEU A N 1
ATOM 558 C CA . LEU A 1 72 ? -10.272 6.146 -12.402 1.00 91.12 72 LEU A CA 1
ATOM 559 C C . LEU A 1 72 ? -8.763 5.947 -12.473 1.00 91.12 72 LEU A C 1
ATOM 561 O O . LEU A 1 72 ? -8.020 6.931 -12.481 1.00 91.12 72 LEU A O 1
ATOM 565 N N . PHE A 1 73 ? -8.327 4.688 -12.531 1.00 93.69 73 PHE A N 1
ATOM 566 C CA . PHE A 1 73 ? -6.917 4.324 -12.523 1.00 93.69 73 PHE A CA 1
ATOM 567 C C . PHE A 1 73 ? -6.198 4.777 -13.801 1.00 93.69 73 PHE A C 1
ATOM 569 O O . PHE A 1 73 ? -5.082 5.287 -13.716 1.00 93.69 73 PHE A O 1
ATOM 576 N N . GLU A 1 74 ? -6.836 4.682 -14.975 1.00 91.56 74 GLU A N 1
ATOM 577 C CA . GLU A 1 74 ? -6.226 5.121 -16.239 1.00 91.56 74 GLU A CA 1
ATOM 578 C C . GLU A 1 74 ? -5.965 6.625 -16.281 1.00 91.56 74 GLU A C 1
ATOM 580 O O . GLU A 1 74 ? -4.942 7.039 -16.814 1.00 91.56 74 GLU A O 1
ATOM 585 N N . VAL A 1 75 ? -6.821 7.446 -15.666 1.00 91.00 75 VAL A N 1
ATOM 586 C CA . VAL A 1 75 ? -6.598 8.900 -15.577 1.00 91.00 75 VAL A CA 1
ATOM 587 C C . VAL A 1 75 ? -5.300 9.218 -14.834 1.00 91.00 75 VAL A C 1
ATOM 589 O O . VAL A 1 75 ? -4.596 10.149 -15.212 1.00 91.00 75 VAL A O 1
ATOM 592 N N . MET A 1 76 ? -4.950 8.433 -13.812 1.00 92.00 76 MET A N 1
ATOM 593 C CA . MET A 1 76 ? -3.725 8.634 -13.033 1.00 92.00 76 MET A CA 1
ATOM 594 C C . MET A 1 76 ? -2.452 8.322 -13.835 1.00 92.00 76 MET A C 1
ATOM 596 O O . MET A 1 76 ? -1.407 8.912 -13.577 1.00 92.00 76 MET A O 1
ATOM 600 N N . ILE A 1 77 ? -2.524 7.398 -14.797 1.00 93.50 77 ILE A N 1
ATOM 601 C CA . ILE A 1 77 ? -1.371 6.978 -15.615 1.00 93.50 77 ILE A CA 1
ATOM 602 C C . ILE A 1 77 ? -1.407 7.546 -17.040 1.00 93.50 77 ILE A C 1
ATOM 604 O O . ILE A 1 77 ? -0.532 7.244 -17.852 1.00 93.50 77 ILE A O 1
ATOM 608 N N . LEU A 1 78 ? -2.419 8.350 -17.372 1.00 89.94 78 LEU A N 1
ATOM 609 C CA . LEU A 1 78 ? -2.628 8.853 -18.722 1.00 89.94 78 LEU A CA 1
ATOM 610 C C . LEU A 1 78 ? -1.440 9.713 -19.168 1.00 89.94 78 LEU A C 1
ATOM 612 O O . LEU A 1 78 ? -1.050 10.657 -18.488 1.00 89.94 78 LEU A O 1
ATOM 616 N N . GLY A 1 79 ? -0.876 9.394 -20.335 1.00 83.25 79 GLY A N 1
ATOM 617 C CA . GLY A 1 79 ? 0.262 10.129 -20.898 1.00 83.25 79 GLY A CA 1
ATOM 618 C C . GLY A 1 79 ? 1.599 9.872 -20.194 1.00 83.25 79 GLY A C 1
ATOM 619 O O . GLY A 1 79 ? 2.594 10.503 -20.542 1.00 83.25 79 GLY A O 1
ATOM 620 N N . VAL A 1 80 ? 1.647 8.946 -19.233 1.00 90.06 80 VAL A N 1
ATOM 621 C CA . VAL A 1 80 ? 2.887 8.543 -18.572 1.00 90.06 80 VAL A CA 1
ATOM 622 C C . VAL A 1 80 ? 3.587 7.470 -19.400 1.00 90.06 80 VAL A C 1
ATOM 624 O O . VAL A 1 80 ? 3.031 6.407 -19.666 1.00 90.06 80 VAL A O 1
ATOM 627 N N . SER A 1 81 ? 4.835 7.734 -19.777 1.00 89.81 81 SER A N 1
ATOM 628 C CA . SER A 1 81 ? 5.669 6.796 -20.528 1.00 89.81 81 SER A CA 1
ATOM 629 C C . SER A 1 81 ? 7.126 6.897 -20.100 1.00 89.81 81 SER A C 1
ATOM 631 O O . SER A 1 81 ? 7.649 7.994 -19.910 1.00 89.81 81 SER A O 1
ATOM 633 N N . VAL A 1 82 ? 7.798 5.751 -20.009 1.00 90.19 82 VAL A N 1
ATOM 634 C CA . VAL A 1 82 ? 9.250 5.683 -19.839 1.00 90.19 82 VAL A CA 1
ATOM 635 C C . VAL A 1 82 ? 9.877 5.455 -21.207 1.00 90.19 82 VAL A C 1
ATOM 637 O O . VAL A 1 82 ? 9.579 4.468 -21.878 1.00 90.19 82 VAL A O 1
ATOM 640 N N . PHE A 1 83 ? 10.757 6.365 -21.613 1.00 90.31 83 PHE A N 1
ATOM 641 C CA . PHE A 1 83 ? 11.567 6.202 -22.815 1.00 90.31 83 PHE A CA 1
ATOM 642 C C . PHE A 1 83 ? 12.892 5.552 -22.430 1.00 90.31 83 PHE A C 1
ATOM 644 O O . PHE A 1 83 ? 13.612 6.069 -21.577 1.00 90.31 83 PHE A O 1
ATOM 651 N N . ILE A 1 84 ? 13.182 4.411 -23.049 1.00 92.56 84 ILE A N 1
ATOM 652 C CA . ILE A 1 84 ? 14.445 3.687 -22.908 1.00 92.56 84 ILE A CA 1
ATOM 653 C C . ILE A 1 84 ? 15.155 3.786 -24.251 1.00 92.56 84 ILE A C 1
ATOM 655 O O . ILE A 1 84 ? 14.536 3.543 -25.289 1.00 92.56 84 ILE A O 1
ATOM 659 N N . TYR A 1 85 ? 16.440 4.119 -24.226 1.00 92.56 85 TYR A N 1
ATOM 660 C CA . TYR A 1 85 ? 17.326 4.143 -25.384 1.00 92.56 85 TYR A CA 1
ATOM 661 C C . TYR A 1 85 ? 18.489 3.165 -25.184 1.00 92.56 85 TYR A C 1
ATOM 663 O O . TYR A 1 85 ? 18.868 2.847 -24.059 1.00 92.56 85 TYR A O 1
ATOM 671 N N . GLU A 1 86 ? 19.121 2.712 -26.269 1.00 90.38 86 GLU A N 1
ATOM 672 C CA . GLU A 1 86 ? 20.300 1.830 -26.177 1.00 90.38 86 GLU A CA 1
ATOM 673 C C . GLU A 1 86 ? 21.449 2.456 -25.366 1.00 90.38 86 GLU A C 1
ATOM 675 O O . GLU A 1 86 ? 22.174 1.760 -24.656 1.00 90.38 86 GLU A O 1
ATOM 680 N N . ASN A 1 87 ? 21.608 3.783 -25.425 1.00 94.19 87 ASN A N 1
ATOM 681 C CA . ASN A 1 87 ? 22.640 4.477 -24.656 1.00 94.19 87 ASN A CA 1
ATOM 682 C C . ASN A 1 87 ? 22.394 4.427 -23.136 1.00 94.19 87 ASN A C 1
ATOM 684 O O . ASN A 1 87 ? 23.356 4.420 -22.363 1.00 94.19 87 ASN A O 1
ATOM 688 N N . ASP A 1 88 ? 21.130 4.350 -22.708 1.00 95.56 88 ASP A N 1
ATOM 689 C CA . ASP A 1 88 ? 20.784 4.170 -21.294 1.00 95.56 88 ASP A CA 1
ATOM 690 C C . ASP A 1 88 ? 21.286 2.807 -20.803 1.00 95.56 88 ASP A C 1
ATOM 692 O O . ASP A 1 88 ? 21.871 2.714 -19.727 1.00 95.56 88 ASP A O 1
ATOM 696 N N . ILE A 1 89 ? 21.158 1.759 -21.629 1.00 96.38 89 ILE A N 1
ATOM 697 C CA . ILE A 1 89 ? 21.670 0.417 -21.313 1.00 96.38 89 ILE A CA 1
ATOM 698 C C . ILE A 1 89 ? 23.179 0.448 -21.078 1.00 96.38 89 ILE A C 1
ATOM 700 O O . ILE A 1 89 ? 23.656 -0.095 -20.084 1.00 96.38 89 ILE A O 1
ATOM 704 N N . ARG A 1 90 ? 23.940 1.108 -21.959 1.00 95.19 90 ARG A N 1
ATOM 705 C CA . ARG A 1 90 ? 25.403 1.215 -21.817 1.00 95.19 90 ARG A CA 1
ATOM 706 C C . ARG A 1 90 ? 25.799 1.953 -20.545 1.00 95.19 90 ARG A C 1
ATOM 708 O O . ARG A 1 90 ? 26.638 1.469 -19.789 1.00 95.19 90 ARG A O 1
ATOM 715 N N . THR A 1 91 ? 25.150 3.088 -20.297 1.00 95.69 91 THR A N 1
ATOM 716 C CA . THR A 1 91 ? 25.410 3.921 -19.119 1.00 95.69 91 THR A CA 1
ATOM 717 C C . THR A 1 91 ? 25.132 3.141 -17.834 1.00 95.69 91 THR A C 1
ATOM 719 O O . THR A 1 91 ? 25.967 3.105 -16.929 1.00 95.69 91 THR A O 1
ATOM 722 N N . GLU A 1 92 ? 24.001 2.438 -17.769 1.00 96.00 92 GLU A N 1
ATOM 723 C CA . GLU A 1 92 ? 23.646 1.661 -16.587 1.00 96.00 92 GLU A CA 1
ATOM 724 C C . GLU A 1 92 ? 24.461 0.369 -16.429 1.00 96.00 92 GLU A C 1
ATOM 726 O O . GLU A 1 92 ? 24.761 -0.022 -15.297 1.00 96.00 92 GLU A O 1
ATOM 731 N N . LYS A 1 93 ? 24.924 -0.259 -17.522 1.00 94.69 93 LYS A N 1
ATOM 732 C CA . LYS A 1 93 ? 25.932 -1.336 -17.455 1.00 94.69 93 LYS A CA 1
ATOM 733 C C . LYS A 1 93 ? 27.210 -0.842 -16.785 1.00 94.69 93 LYS A C 1
ATOM 735 O O . LYS A 1 93 ? 27.726 -1.506 -15.884 1.00 94.69 93 LYS A O 1
ATOM 740 N N . ASP A 1 94 ? 27.714 0.321 -17.186 1.00 94.62 94 ASP A N 1
ATOM 741 C CA . ASP A 1 94 ? 28.916 0.903 -16.588 1.00 94.62 94 ASP A CA 1
ATOM 742 C C . ASP A 1 94 ? 28.709 1.263 -15.114 1.00 94.62 94 ASP A C 1
ATOM 744 O O . ASP A 1 94 ? 29.579 0.970 -14.290 1.00 94.62 94 ASP A O 1
ATOM 748 N N . ASN A 1 95 ? 27.544 1.806 -14.750 1.00 94.19 95 ASN A N 1
ATOM 749 C CA . ASN A 1 95 ? 27.192 2.078 -13.355 1.00 94.19 95 ASN A CA 1
ATOM 750 C C . ASN A 1 95 ? 27.171 0.797 -12.504 1.00 94.19 95 ASN A C 1
ATOM 752 O O . ASN A 1 95 ? 27.778 0.764 -11.431 1.00 94.19 95 ASN A O 1
ATOM 756 N N . LEU A 1 96 ? 26.537 -0.278 -12.988 1.00 94.12 96 LEU A N 1
ATOM 757 C CA . LEU A 1 96 ? 26.449 -1.555 -12.270 1.00 94.12 96 LEU A CA 1
ATOM 758 C C . LEU A 1 96 ? 27.813 -2.218 -12.045 1.00 94.12 96 LEU A C 1
ATOM 760 O O . LEU A 1 96 ? 28.003 -2.895 -11.031 1.00 94.12 96 LEU A O 1
ATOM 764 N N . LYS A 1 97 ? 28.766 -2.037 -12.966 1.00 93.12 97 LYS A N 1
ATOM 765 C CA . LYS A 1 97 ? 30.109 -2.629 -12.870 1.00 93.12 97 LYS A CA 1
ATOM 766 C C . LYS A 1 97 ? 30.969 -2.011 -11.770 1.00 93.12 97 LYS A C 1
ATOM 768 O O . LYS A 1 97 ? 31.743 -2.738 -11.149 1.00 93.12 97 LYS A O 1
ATOM 773 N N . ARG A 1 98 ? 30.817 -0.709 -11.491 1.00 90.81 98 ARG A N 1
ATOM 774 C CA . ARG A 1 98 ? 31.714 0.064 -10.601 1.00 90.81 98 ARG A CA 1
ATOM 775 C C . ARG A 1 98 ? 31.894 -0.531 -9.203 1.00 90.81 98 ARG A C 1
ATOM 777 O O . ARG A 1 98 ? 32.955 -0.363 -8.618 1.00 90.81 98 ARG A O 1
ATOM 784 N N . ASN A 1 99 ? 30.898 -1.258 -8.696 1.00 83.44 99 ASN A N 1
ATOM 785 C CA . ASN A 1 99 ? 30.905 -1.831 -7.346 1.00 83.44 99 ASN A CA 1
ATOM 786 C C . ASN A 1 99 ? 30.878 -3.370 -7.335 1.00 83.44 99 ASN A C 1
ATOM 788 O O . ASN A 1 99 ? 30.432 -3.978 -6.362 1.00 83.44 99 ASN A O 1
ATOM 792 N N . ARG A 1 100 ? 31.309 -4.026 -8.421 1.00 89.25 100 ARG A N 1
ATOM 793 C CA . ARG A 1 100 ? 31.264 -5.492 -8.558 1.00 89.25 100 ARG A CA 1
ATOM 794 C C . ARG A 1 100 ? 32.654 -6.098 -8.734 1.00 89.25 100 ARG A C 1
ATOM 796 O O . ARG A 1 100 ? 33.572 -5.440 -9.206 1.00 89.25 100 ARG A O 1
ATOM 803 N N . SER A 1 101 ? 32.804 -7.370 -8.359 1.00 93.06 101 SER A N 1
ATOM 804 C CA . SER A 1 101 ? 34.036 -8.137 -8.593 1.00 93.06 101 SER A CA 1
ATOM 805 C C . SER A 1 101 ? 34.311 -8.303 -10.091 1.00 93.06 101 SER A C 1
ATOM 807 O O . SER A 1 101 ? 33.372 -8.313 -10.885 1.00 93.06 101 SER A O 1
ATOM 809 N N . ASN A 1 102 ? 35.572 -8.516 -10.483 1.00 92.19 102 ASN A N 1
ATOM 810 C CA . ASN A 1 102 ? 35.954 -8.707 -11.893 1.00 92.19 102 ASN A CA 1
ATOM 811 C C . ASN A 1 102 ? 35.142 -9.818 -12.585 1.00 92.19 102 ASN A C 1
ATOM 813 O O . ASN A 1 102 ? 34.724 -9.657 -13.729 1.00 92.19 102 ASN A O 1
ATOM 817 N N . THR A 1 103 ? 34.856 -10.919 -11.880 1.00 92.50 103 THR A N 1
ATOM 818 C CA . THR A 1 103 ? 34.004 -12.007 -12.388 1.00 92.50 103 THR A CA 1
ATOM 819 C C . THR A 1 103 ? 32.588 -11.520 -12.704 1.00 92.50 103 THR A C 1
ATOM 821 O O . THR A 1 103 ? 32.064 -11.804 -13.778 1.00 92.50 103 THR A O 1
ATOM 824 N N . ASN A 1 104 ? 31.982 -10.747 -11.801 1.00 93.31 104 ASN A N 1
ATOM 825 C CA . ASN A 1 104 ? 30.633 -10.213 -11.985 1.00 93.31 104 ASN A CA 1
ATOM 826 C C . ASN A 1 104 ? 30.597 -9.104 -13.048 1.00 93.31 104 ASN A C 1
ATOM 828 O O . ASN A 1 104 ? 29.629 -9.013 -13.797 1.00 93.31 104 ASN A O 1
ATOM 832 N N . GLN A 1 105 ? 31.649 -8.285 -13.146 1.00 94.62 105 GLN A N 1
ATOM 833 C CA . GLN A 1 105 ? 31.788 -7.297 -14.218 1.00 94.62 105 GLN A CA 1
ATOM 834 C C . GLN A 1 105 ? 31.823 -7.980 -15.591 1.00 94.62 105 GLN A C 1
ATOM 836 O O . GLN A 1 105 ? 31.056 -7.606 -16.473 1.00 94.62 105 GLN A O 1
ATOM 841 N N . ALA A 1 106 ? 32.612 -9.052 -15.741 1.00 93.38 106 ALA A N 1
ATOM 842 C CA . ALA A 1 106 ? 32.681 -9.818 -16.985 1.00 93.38 106 ALA A CA 1
ATOM 843 C C . ALA A 1 106 ? 31.338 -10.467 -17.367 1.00 93.38 106 ALA A C 1
ATOM 845 O O . ALA A 1 106 ? 31.028 -10.583 -18.551 1.00 93.38 106 ALA A O 1
ATOM 846 N N . MET A 1 107 ? 30.527 -10.890 -16.389 1.00 94.69 107 MET A N 1
ATOM 847 C CA . MET A 1 107 ? 29.168 -11.393 -16.642 1.00 94.69 107 MET A CA 1
ATOM 848 C C . MET A 1 107 ? 28.233 -10.294 -17.160 1.00 94.69 107 MET A C 1
ATOM 850 O O . MET A 1 107 ? 27.466 -10.545 -18.083 1.00 94.69 107 MET A O 1
ATOM 854 N N . ILE A 1 108 ? 28.331 -9.079 -16.614 1.00 94.75 108 ILE A N 1
ATOM 855 C CA . ILE A 1 108 ? 27.555 -7.915 -17.068 1.00 94.75 108 ILE A CA 1
ATOM 856 C C . ILE A 1 108 ? 27.978 -7.477 -18.474 1.00 94.75 108 ILE A C 1
ATOM 858 O O . ILE A 1 108 ? 27.121 -7.184 -19.304 1.00 94.75 108 ILE A O 1
ATOM 862 N N . ASP A 1 109 ? 29.279 -7.462 -18.774 1.00 93.94 109 ASP A N 1
ATOM 863 C CA . ASP A 1 109 ? 29.780 -7.063 -20.095 1.00 93.94 109 ASP A CA 1
ATOM 864 C C . ASP A 1 109 ? 29.318 -8.003 -21.215 1.00 93.94 109 ASP A C 1
ATOM 866 O O . ASP A 1 109 ? 29.084 -7.549 -22.334 1.00 93.94 109 ASP A O 1
ATOM 870 N N . ARG A 1 110 ? 29.124 -9.293 -20.906 1.00 95.06 110 ARG A N 1
ATOM 871 C CA . ARG A 1 110 ? 28.605 -10.300 -21.847 1.00 95.06 110 ARG A CA 1
ATOM 872 C C . ARG A 1 110 ? 27.127 -10.128 -22.193 1.00 95.06 110 ARG A C 1
ATOM 874 O O . ARG A 1 110 ? 26.675 -10.755 -23.146 1.00 95.06 110 ARG A O 1
ATOM 881 N N . VAL A 1 111 ? 26.370 -9.328 -21.441 1.00 95.12 111 VAL A N 1
ATOM 882 C CA . VAL A 1 111 ? 24.968 -9.046 -21.770 1.00 95.12 111 VAL A CA 1
ATOM 883 C C . VAL A 1 111 ? 24.927 -8.146 -23.002 1.00 95.12 111 VAL A C 1
ATOM 885 O O . VAL A 1 111 ? 25.420 -7.020 -22.961 1.00 95.12 111 VAL A O 1
ATOM 888 N N . GLU A 1 112 ? 24.333 -8.624 -24.093 1.00 95.38 112 GLU A N 1
ATOM 889 C CA . GLU A 1 112 ? 24.174 -7.839 -25.319 1.00 95.38 112 GLU A CA 1
ATOM 890 C C . GLU A 1 112 ? 23.247 -6.635 -25.096 1.00 95.38 112 GLU A C 1
ATOM 892 O O . GLU A 1 112 ? 22.135 -6.778 -24.577 1.00 95.38 112 GLU A O 1
ATOM 897 N N . ASP A 1 113 ? 23.685 -5.445 -25.525 1.00 93.75 113 ASP A N 1
ATOM 898 C CA . ASP A 1 113 ? 22.941 -4.194 -25.320 1.00 93.75 113 ASP A CA 1
ATOM 899 C C . ASP A 1 113 ? 21.539 -4.251 -25.955 1.00 93.75 113 ASP A C 1
ATOM 901 O O . ASP A 1 113 ? 20.569 -3.800 -25.351 1.00 93.75 113 ASP A O 1
ATOM 905 N N . THR A 1 114 ? 21.411 -4.858 -27.140 1.00 94.50 114 THR A N 1
ATOM 906 C CA . THR A 1 114 ? 20.140 -5.011 -27.872 1.00 94.50 114 THR A CA 1
ATOM 907 C C . THR A 1 114 ? 19.173 -5.964 -27.169 1.00 94.50 114 THR A C 1
ATOM 909 O O . THR A 1 114 ? 17.968 -5.705 -27.116 1.00 94.50 114 THR A O 1
ATOM 912 N N . VAL A 1 115 ? 19.679 -7.055 -26.583 1.00 93.75 115 VAL A N 1
ATOM 913 C CA . VAL A 1 115 ? 18.874 -8.001 -25.795 1.00 93.75 115 VAL A CA 1
ATOM 914 C C . VAL A 1 115 ? 18.353 -7.321 -24.531 1.00 93.75 115 VAL A C 1
ATOM 916 O O . VAL A 1 115 ? 17.158 -7.411 -24.235 1.00 93.75 115 VAL A O 1
ATOM 919 N N . ALA A 1 116 ? 19.223 -6.607 -23.812 1.00 94.81 116 ALA A N 1
ATOM 920 C CA . ALA A 1 116 ? 18.838 -5.866 -22.617 1.00 94.81 116 ALA A CA 1
ATOM 921 C C . ALA A 1 116 ? 17.847 -4.737 -22.937 1.00 94.81 116 ALA A C 1
ATOM 923 O O . ALA A 1 116 ? 16.835 -4.609 -22.250 1.00 94.81 116 ALA A O 1
ATOM 924 N N . TYR A 1 117 ? 18.078 -3.982 -24.013 1.00 96.50 117 TYR A N 1
ATOM 925 C CA . TYR A 1 117 ? 17.164 -2.952 -24.505 1.00 96.50 117 TYR A CA 1
ATOM 926 C C . TYR A 1 117 ? 15.758 -3.509 -24.763 1.00 96.50 117 TYR A C 1
ATOM 928 O O . TYR A 1 117 ? 14.792 -3.036 -24.167 1.00 96.50 117 TYR A O 1
ATOM 936 N N . ASN A 1 118 ? 15.640 -4.558 -25.586 1.00 95.25 118 ASN A N 1
ATOM 937 C CA . ASN A 1 118 ? 14.344 -5.139 -25.949 1.00 95.25 118 ASN A CA 1
ATOM 938 C C . ASN A 1 118 ? 13.589 -5.673 -24.721 1.00 95.25 118 ASN A C 1
ATOM 940 O O . ASN A 1 118 ? 12.381 -5.465 -24.587 1.00 95.25 118 ASN A O 1
ATOM 944 N N . LYS A 1 119 ? 14.296 -6.332 -23.792 1.00 95.94 119 LYS A N 1
ATOM 945 C CA . LYS A 1 119 ? 13.706 -6.847 -22.546 1.00 95.94 119 LYS A CA 1
ATOM 946 C C . LYS A 1 119 ? 13.298 -5.731 -21.584 1.00 95.94 119 LYS A C 1
ATOM 948 O O . LYS A 1 119 ? 12.271 -5.861 -20.921 1.00 95.94 119 LYS A O 1
ATOM 953 N N . ALA A 1 120 ? 14.070 -4.649 -21.503 1.00 95.50 120 ALA A N 1
ATOM 954 C CA . ALA A 1 120 ? 13.742 -3.492 -20.676 1.00 95.50 120 ALA A CA 1
ATOM 955 C C . ALA A 1 120 ? 12.530 -2.738 -21.242 1.00 95.50 120 ALA A C 1
ATOM 957 O O . ALA A 1 120 ? 11.581 -2.461 -20.510 1.00 95.50 120 ALA A O 1
ATOM 958 N N . TYR A 1 121 ? 12.506 -2.507 -22.557 1.00 94.25 121 TYR A N 1
ATOM 959 C CA . TYR A 1 121 ? 11.380 -1.888 -23.255 1.00 94.25 121 TYR A CA 1
ATOM 960 C C . TYR A 1 121 ? 10.077 -2.672 -23.051 1.00 94.25 121 TYR A C 1
ATOM 962 O O . TYR A 1 121 ? 9.055 -2.092 -22.687 1.00 94.25 121 TYR A O 1
ATOM 970 N N . ALA A 1 122 ? 10.123 -4.003 -23.178 1.00 93.88 122 ALA A N 1
ATOM 971 C CA . ALA A 1 122 ? 8.959 -4.864 -22.963 1.00 93.88 122 ALA A CA 1
ATOM 972 C C . ALA A 1 122 ? 8.389 -4.798 -21.531 1.00 93.88 122 ALA A C 1
ATOM 974 O O . ALA A 1 122 ? 7.199 -5.029 -21.340 1.00 93.88 122 ALA A O 1
ATOM 975 N N . LYS A 1 123 ? 9.212 -4.469 -20.524 1.00 95.06 123 LYS A N 1
ATOM 976 C CA . LYS A 1 123 ? 8.805 -4.374 -19.110 1.00 95.06 123 LYS A CA 1
ATOM 977 C C . LYS A 1 123 ? 8.352 -2.976 -18.681 1.00 95.06 123 LYS A C 1
ATOM 979 O O . LYS A 1 123 ? 7.837 -2.830 -17.573 1.00 95.06 123 LYS A O 1
ATOM 984 N N . ALA A 1 124 ? 8.540 -1.954 -19.519 1.00 93.44 124 ALA A N 1
ATOM 985 C CA . ALA A 1 124 ? 8.324 -0.559 -19.136 1.00 93.44 124 ALA A CA 1
ATOM 986 C C . ALA A 1 124 ? 6.886 -0.284 -18.673 1.00 93.44 124 ALA A C 1
ATOM 988 O O . ALA A 1 124 ? 6.680 0.256 -17.587 1.00 93.44 124 ALA A O 1
ATOM 989 N N . ASN A 1 125 ? 5.890 -0.723 -19.446 1.00 92.75 125 ASN A N 1
ATOM 990 C CA . ASN A 1 125 ? 4.483 -0.503 -19.105 1.00 92.75 125 ASN A CA 1
ATOM 991 C C . ASN A 1 125 ? 4.071 -1.240 -17.826 1.00 92.75 125 ASN A C 1
ATOM 993 O O . ASN A 1 125 ? 3.413 -0.654 -16.968 1.00 92.75 125 ASN A O 1
ATOM 997 N N . ASP A 1 126 ? 4.498 -2.492 -17.657 1.00 94.31 126 ASP A N 1
ATOM 998 C CA . ASP A 1 126 ? 4.184 -3.279 -16.460 1.00 94.31 126 ASP A CA 1
ATOM 999 C C . ASP A 1 126 ? 4.779 -2.644 -15.198 1.00 94.31 126 ASP A C 1
ATOM 1001 O O . ASP A 1 126 ? 4.129 -2.603 -14.151 1.00 94.31 126 ASP A O 1
ATOM 1005 N N . ALA A 1 127 ? 5.992 -2.095 -15.295 1.00 95.00 127 ALA A N 1
ATOM 1006 C CA . ALA A 1 127 ? 6.636 -1.390 -14.194 1.00 95.00 127 ALA A CA 1
ATOM 1007 C C . ALA A 1 127 ? 5.923 -0.072 -13.844 1.00 95.00 127 ALA A C 1
ATOM 1009 O O . ALA A 1 127 ? 5.724 0.205 -12.660 1.00 95.00 127 ALA A O 1
ATOM 1010 N N . ILE A 1 128 ? 5.475 0.700 -14.844 1.00 94.75 128 ILE A N 1
ATOM 1011 C CA . ILE A 1 128 ? 4.649 1.901 -14.631 1.00 94.75 128 ILE A CA 1
ATOM 1012 C C . ILE A 1 128 ? 3.351 1.521 -13.915 1.00 94.75 128 ILE A C 1
ATOM 1014 O O . ILE A 1 128 ? 3.024 2.111 -12.888 1.00 94.75 128 ILE A O 1
ATOM 1018 N N . VAL A 1 129 ? 2.635 0.506 -14.409 1.00 95.00 129 VAL A N 1
ATOM 1019 C CA . VAL A 1 129 ? 1.370 0.045 -13.816 1.00 95.00 129 VAL A CA 1
ATOM 1020 C C . VAL A 1 129 ? 1.582 -0.453 -12.390 1.00 95.00 129 VAL A C 1
ATOM 1022 O O . VAL A 1 129 ? 0.797 -0.122 -11.501 1.00 95.00 129 VAL A O 1
ATOM 1025 N N . LYS A 1 130 ? 2.642 -1.227 -12.139 1.00 95.75 130 LYS A N 1
ATOM 1026 C CA . LYS A 1 130 ? 2.985 -1.685 -10.790 1.00 95.75 130 LYS A CA 1
ATOM 1027 C C . LYS A 1 130 ? 3.247 -0.497 -9.866 1.00 95.75 130 LYS A C 1
ATOM 1029 O O . LYS A 1 130 ? 2.662 -0.437 -8.787 1.00 95.75 130 LYS A O 1
ATOM 1034 N N . LYS A 1 131 ? 4.066 0.468 -10.296 1.00 96.00 131 LYS A N 1
ATOM 1035 C CA . LYS A 1 131 ? 4.412 1.617 -9.457 1.00 96.00 131 LYS A CA 1
ATOM 1036 C C . LYS A 1 131 ? 3.218 2.530 -9.194 1.00 96.00 131 LYS A C 1
ATOM 1038 O O . LYS A 1 131 ? 3.043 3.014 -8.081 1.00 96.00 131 LYS A O 1
ATOM 1043 N N . ALA A 1 132 ? 2.367 2.706 -10.196 1.00 96.06 132 ALA A N 1
ATOM 1044 C CA . ALA A 1 132 ? 1.103 3.414 -10.086 1.00 96.06 132 ALA A CA 1
ATOM 1045 C C . ALA A 1 132 ? 0.191 2.796 -9.009 1.00 96.06 132 ALA A C 1
ATOM 1047 O O . ALA A 1 132 ? -0.359 3.527 -8.189 1.00 96.06 132 ALA A O 1
ATOM 1048 N N . LYS A 1 133 ? 0.071 1.461 -8.954 1.00 97.31 133 LYS A N 1
ATOM 1049 C CA . LYS A 1 133 ? -0.707 0.771 -7.906 1.00 97.31 133 LYS A CA 1
ATOM 1050 C C . LYS A 1 133 ? -0.157 1.036 -6.505 1.00 97.31 133 LYS A C 1
ATOM 1052 O O . LYS A 1 133 ? -0.930 1.402 -5.627 1.00 97.31 133 LYS A O 1
ATOM 1057 N N . GLU A 1 134 ? 1.161 0.926 -6.326 1.00 96.62 134 GLU A N 1
ATOM 1058 C CA . GLU A 1 134 ? 1.826 1.214 -5.044 1.00 96.62 134 GLU A CA 1
ATOM 1059 C C . GLU A 1 134 ? 1.544 2.653 -4.574 1.00 96.62 134 GLU A C 1
ATOM 1061 O O . GLU A 1 134 ? 1.145 2.870 -3.431 1.00 96.62 134 GLU A O 1
ATOM 1066 N N . ILE A 1 135 ? 1.682 3.635 -5.475 1.00 96.31 135 ILE A N 1
ATOM 1067 C CA . ILE A 1 135 ? 1.410 5.052 -5.182 1.00 96.31 135 ILE A CA 1
ATOM 1068 C C . ILE A 1 135 ? -0.067 5.270 -4.826 1.00 96.31 135 ILE A C 1
ATOM 1070 O O . ILE A 1 135 ? -0.376 5.983 -3.871 1.00 96.31 135 ILE A O 1
ATOM 1074 N N . ALA A 1 136 ? -0.993 4.659 -5.570 1.00 96.44 136 ALA A N 1
ATOM 1075 C CA . ALA A 1 136 ? -2.422 4.786 -5.299 1.00 96.44 136 ALA A CA 1
ATOM 1076 C C . ALA A 1 136 ? -2.796 4.205 -3.925 1.00 96.44 136 ALA A C 1
ATOM 1078 O O . ALA A 1 136 ? -3.530 4.845 -3.169 1.00 96.44 136 ALA A O 1
ATOM 1079 N N . GLU A 1 137 ? -2.272 3.024 -3.578 1.00 97.06 137 GLU A N 1
ATOM 1080 C CA . GLU A 1 137 ? -2.469 2.398 -2.265 1.00 97.06 137 GLU A CA 1
ATOM 1081 C C . GLU A 1 137 ? -1.963 3.288 -1.129 1.00 97.06 137 GLU A C 1
ATOM 1083 O O . GLU A 1 137 ? -2.674 3.491 -0.139 1.00 97.06 137 GLU A O 1
ATOM 1088 N N . GLU A 1 138 ? -0.765 3.854 -1.287 1.00 95.38 138 GLU A N 1
ATOM 1089 C CA . GLU A 1 138 ? -0.154 4.748 -0.307 1.00 95.38 138 GLU A CA 1
ATOM 1090 C C . GLU A 1 138 ? -0.976 6.031 -0.118 1.00 95.38 138 GLU A C 1
ATOM 1092 O O . GLU A 1 138 ? -1.344 6.371 1.011 1.00 95.38 138 GLU A O 1
ATOM 1097 N N . LEU A 1 139 ? -1.347 6.708 -1.209 1.00 94.69 139 LEU A N 1
ATOM 1098 C CA . LEU A 1 139 ? -2.109 7.959 -1.152 1.00 94.69 139 LEU A CA 1
ATOM 1099 C C . LEU A 1 139 ? -3.510 7.764 -0.564 1.00 94.69 139 LEU A C 1
ATOM 1101 O O . LEU A 1 139 ? -3.952 8.576 0.254 1.00 94.69 139 LEU A O 1
ATOM 1105 N N . ILE A 1 140 ? -4.216 6.691 -0.938 1.00 95.19 140 ILE A N 1
ATOM 1106 C CA . ILE A 1 140 ? -5.529 6.367 -0.359 1.00 95.19 140 ILE A CA 1
ATOM 1107 C C . ILE A 1 140 ? -5.387 6.092 1.139 1.00 95.19 140 ILE A C 1
ATOM 1109 O O . ILE A 1 140 ? -6.178 6.604 1.937 1.00 95.19 140 ILE A O 1
ATOM 1113 N N . SER A 1 141 ? -4.367 5.324 1.527 1.00 94.94 141 SER A N 1
ATOM 1114 C CA . SER A 1 141 ? -4.088 5.000 2.924 1.00 94.94 141 SER A CA 1
ATOM 1115 C C . SER A 1 141 ? -3.848 6.254 3.764 1.00 94.94 141 SER A C 1
ATOM 1117 O O . SER A 1 141 ? -4.527 6.448 4.775 1.00 94.94 141 SER A O 1
ATOM 1119 N N . ILE A 1 142 ? -2.957 7.145 3.315 1.00 93.25 142 ILE A N 1
ATOM 1120 C CA . ILE A 1 142 ? -2.654 8.415 3.991 1.00 93.25 142 ILE A CA 1
ATOM 1121 C C . ILE A 1 142 ? -3.931 9.247 4.149 1.00 93.25 142 ILE A C 1
ATOM 1123 O O . ILE A 1 142 ? -4.320 9.578 5.271 1.00 93.25 142 ILE A O 1
ATOM 1127 N N . LYS A 1 143 ? -4.650 9.503 3.049 1.00 93.06 143 LYS A N 1
ATOM 1128 C CA . LYS A 1 143 ? -5.821 10.395 3.048 1.00 93.06 143 LYS A CA 1
ATOM 1129 C C . LYS A 1 143 ? -6.986 9.868 3.884 1.00 93.06 143 LYS A C 1
ATOM 1131 O O . LYS A 1 143 ? -7.714 10.657 4.490 1.00 93.06 143 LYS A O 1
ATOM 1136 N N . ILE A 1 144 ? -7.197 8.550 3.925 1.00 92.12 144 ILE A N 1
ATOM 1137 C CA . ILE A 1 144 ? -8.219 7.955 4.793 1.00 92.12 144 ILE A CA 1
ATOM 1138 C C . ILE A 1 144 ? -7.771 8.036 6.256 1.00 92.12 144 ILE A C 1
ATOM 1140 O O . ILE A 1 144 ? -8.546 8.516 7.087 1.00 92.12 144 ILE A O 1
ATOM 1144 N N . ARG A 1 145 ? -6.535 7.627 6.583 1.00 92.69 145 ARG A N 1
ATOM 1145 C CA . ARG A 1 145 ? -6.012 7.634 7.964 1.00 92.69 145 ARG A CA 1
ATOM 1146 C C . ARG A 1 145 ? -6.033 9.028 8.582 1.00 92.69 145 ARG A C 1
ATOM 1148 O O . ARG A 1 145 ? -6.510 9.173 9.707 1.00 92.69 145 ARG A O 1
ATOM 1155 N N . GLU A 1 146 ? -5.610 10.050 7.843 1.00 89.88 146 GLU A N 1
ATOM 1156 C CA . GLU A 1 146 ? -5.659 11.451 8.289 1.00 89.88 146 GLU A CA 1
ATOM 1157 C C . GLU A 1 146 ? -7.062 11.879 8.737 1.00 89.88 146 GLU A C 1
ATOM 1159 O O . GLU A 1 146 ? -7.213 12.635 9.696 1.00 89.88 146 GLU A O 1
ATOM 1164 N N . LYS A 1 147 ? -8.110 11.366 8.082 1.00 90.19 147 LYS A N 1
ATOM 1165 C CA . LYS A 1 147 ? -9.498 11.713 8.405 1.00 90.19 147 LYS A CA 1
ATOM 1166 C C . LYS A 1 147 ? -10.080 10.898 9.556 1.00 90.19 147 LYS A C 1
ATOM 1168 O O . LYS A 1 147 ? -10.902 11.429 10.303 1.00 90.19 147 LYS A O 1
ATOM 1173 N N . VAL A 1 148 ? -9.723 9.617 9.684 1.00 89.38 148 VAL A N 1
ATOM 1174 C CA . VAL A 1 148 ? -10.481 8.681 10.538 1.00 89.38 148 VAL A CA 1
ATOM 1175 C C . VAL A 1 148 ? -9.717 8.106 11.723 1.00 89.38 148 VAL A C 1
ATOM 1177 O O . VAL A 1 148 ? -10.386 7.659 12.654 1.00 89.38 148 VAL A O 1
ATOM 1180 N N . SER A 1 149 ? -8.378 8.104 11.739 1.00 82.56 149 SER A N 1
ATOM 1181 C CA . SER A 1 149 ? -7.596 7.339 12.730 1.00 82.56 149 SER A CA 1
ATOM 1182 C C . SER A 1 149 ? -7.948 7.705 14.174 1.00 82.56 149 SER A C 1
ATOM 1184 O O . SER A 1 149 ? -8.407 6.851 14.932 1.00 82.56 149 SER A O 1
ATOM 1186 N N . TRP A 1 150 ? -7.849 8.989 14.533 1.00 88.75 150 TRP A N 1
ATOM 1187 C CA . TRP A 1 150 ? -8.136 9.445 15.899 1.00 88.75 150 TRP A CA 1
ATOM 1188 C C . TRP A 1 150 ? -9.605 9.240 16.300 1.00 88.75 150 TRP A C 1
ATOM 1190 O O . TRP A 1 150 ? -9.906 8.812 17.414 1.00 88.75 150 TRP A O 1
ATOM 1200 N N . GLN A 1 151 ? -10.546 9.512 15.389 1.00 91.81 151 GLN A N 1
ATOM 1201 C CA . GLN A 1 151 ? -11.977 9.374 15.685 1.00 91.81 151 GLN A CA 1
ATOM 1202 C C . GLN A 1 151 ? -12.397 7.906 15.832 1.00 91.81 151 GLN A C 1
ATOM 1204 O O . GLN A 1 151 ? -13.251 7.594 16.664 1.00 91.81 151 GLN A O 1
ATOM 1209 N N . SER A 1 152 ? -11.794 7.014 15.045 1.00 85.94 152 SER A N 1
ATOM 1210 C CA . SER A 1 152 ? -12.048 5.572 15.099 1.00 85.94 152 SER A CA 1
ATOM 1211 C C . SER A 1 152 ? -11.509 4.978 16.395 1.00 85.94 152 SER A C 1
ATOM 1213 O O . SER A 1 152 ? -12.239 4.266 17.080 1.00 85.94 152 SER A O 1
ATOM 1215 N N . GLU A 1 153 ? -10.291 5.357 16.792 1.00 87.69 153 GLU A N 1
ATOM 1216 C CA . GLU A 1 153 ? -9.687 4.916 18.051 1.00 87.69 153 GLU A CA 1
ATOM 1217 C C . GLU A 1 153 ? -10.488 5.408 19.262 1.00 87.69 153 GLU A C 1
ATOM 1219 O O . GLU A 1 153 ? -10.807 4.631 20.163 1.00 87.69 153 GLU A O 1
ATOM 1224 N N . LYS A 1 154 ? -10.896 6.684 19.258 1.00 90.75 154 LYS A N 1
ATOM 1225 C CA . LYS A 1 154 ? -11.742 7.254 20.314 1.00 90.75 154 LYS A CA 1
ATOM 1226 C C . LYS A 1 154 ? -13.073 6.511 20.440 1.00 90.75 154 LYS A C 1
ATOM 1228 O O . LYS A 1 154 ? -13.522 6.239 21.552 1.00 90.75 154 LYS A O 1
ATOM 1233 N N . ALA A 1 155 ? -13.710 6.184 19.318 1.00 86.00 155 ALA A N 1
ATOM 1234 C CA . ALA A 1 155 ? -14.972 5.453 19.320 1.00 86.00 155 ALA A CA 1
ATOM 1235 C C . ALA A 1 155 ? -14.806 3.999 19.770 1.00 86.00 155 ALA A C 1
ATOM 1237 O O . ALA A 1 155 ? -15.641 3.510 20.526 1.00 86.00 155 ALA A O 1
ATOM 1238 N N . ALA A 1 156 ? -13.725 3.335 19.356 1.00 86.44 156 ALA A N 1
ATOM 1239 C CA . ALA A 1 156 ? -13.382 1.998 19.815 1.00 86.44 156 ALA A CA 1
ATOM 1240 C C . ALA A 1 156 ? -13.193 1.975 21.338 1.00 86.44 156 ALA A C 1
ATOM 1242 O O . ALA A 1 156 ? -13.888 1.222 22.013 1.00 86.44 156 ALA A O 1
ATOM 1243 N N . LYS A 1 157 ? -12.359 2.879 21.879 1.00 89.44 157 LYS A N 1
ATOM 1244 C CA . LYS A 1 157 ? -12.134 3.034 23.327 1.00 89.44 157 LYS A CA 1
ATOM 1245 C C . LYS A 1 157 ? -13.435 3.296 24.079 1.00 89.44 157 LYS A C 1
ATOM 1247 O O . LYS A 1 157 ? -13.735 2.588 25.032 1.00 89.44 157 LYS A O 1
ATOM 1252 N N . SER A 1 158 ? -14.247 4.245 23.609 1.00 90.31 158 SER A N 1
ATOM 1253 C CA . SER A 1 158 ? -15.530 4.575 24.243 1.00 90.31 158 SER A CA 1
ATOM 1254 C C . SER A 1 158 ? -16.529 3.415 24.229 1.00 90.31 158 SER A C 1
ATOM 1256 O O . SER A 1 158 ? -17.290 3.275 25.179 1.00 90.31 158 SER A O 1
ATOM 1258 N N . ALA A 1 159 ? -16.557 2.599 23.174 1.00 87.31 159 ALA A N 1
ATOM 1259 C CA . ALA A 1 159 ? -17.476 1.466 23.073 1.00 87.31 159 ALA A CA 1
ATOM 1260 C C . ALA A 1 159 ? -17.070 0.281 23.961 1.00 87.31 159 ALA A C 1
ATOM 1262 O O . ALA A 1 159 ? -17.900 -0.578 24.253 1.00 87.31 159 ALA A O 1
ATOM 1263 N N . THR A 1 160 ? -15.800 0.215 24.367 1.00 89.00 160 THR A N 1
ATOM 1264 C CA . THR A 1 160 ? -15.258 -0.891 25.163 1.00 89.00 160 THR A CA 1
ATOM 1265 C C . THR A 1 160 ? -14.904 -0.514 26.596 1.00 89.00 160 THR A C 1
ATOM 1267 O O . THR A 1 160 ? -14.554 -1.412 27.354 1.00 89.00 160 THR A O 1
ATOM 1270 N N . ASP A 1 161 ? -14.989 0.762 26.979 1.00 89.81 161 ASP A N 1
ATOM 1271 C CA . ASP A 1 161 ? -14.517 1.265 28.279 1.00 89.81 161 ASP A CA 1
ATOM 1272 C C . ASP A 1 161 ? -15.131 0.494 29.459 1.00 89.81 161 ASP A C 1
ATOM 1274 O O . ASP A 1 161 ? -14.407 -0.072 30.278 1.00 89.81 161 ASP A O 1
ATOM 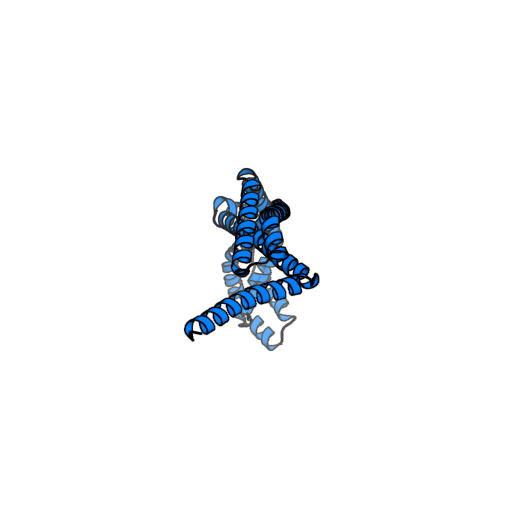1278 N N . ASP A 1 162 ? -16.457 0.326 29.463 1.00 88.38 162 ASP A N 1
ATOM 1279 C CA . ASP A 1 162 ? -17.173 -0.439 30.493 1.00 88.38 162 ASP A CA 1
ATOM 1280 C C . ASP A 1 162 ? -16.759 -1.918 30.536 1.00 88.38 162 ASP A C 1
ATOM 1282 O O . ASP A 1 162 ? -16.660 -2.517 31.609 1.00 88.38 162 ASP A O 1
ATOM 1286 N N . ALA A 1 163 ? -16.533 -2.534 29.372 1.00 86.00 163 ALA A N 1
ATOM 1287 C CA . ALA A 1 163 ? -16.155 -3.942 29.272 1.00 86.00 163 ALA A CA 1
ATOM 1288 C C . ALA A 1 163 ? -14.713 -4.170 29.750 1.00 86.00 163 ALA A C 1
ATOM 1290 O O . ALA A 1 163 ? -14.446 -5.129 30.475 1.00 86.00 163 ALA A O 1
ATOM 1291 N N . VAL A 1 164 ? -13.801 -3.257 29.403 1.00 83.94 164 VAL A N 1
ATOM 1292 C CA . VAL A 1 164 ? -12.419 -3.243 29.897 1.00 83.94 164 VAL A CA 1
ATOM 1293 C C . VAL A 1 164 ? -12.406 -3.030 31.409 1.00 83.94 164 VAL A C 1
ATOM 1295 O O . VAL A 1 164 ? -11.749 -3.789 32.118 1.00 83.94 164 VAL A O 1
ATOM 1298 N N . TYR A 1 165 ? -13.167 -2.057 31.918 1.00 86.56 165 TYR A N 1
ATOM 1299 C CA . TYR A 1 165 ? -13.275 -1.791 33.352 1.00 86.56 165 TYR A CA 1
ATOM 1300 C C . TYR A 1 165 ? -13.779 -3.015 34.121 1.00 86.56 165 TYR A C 1
ATOM 1302 O O . TYR A 1 165 ? -13.146 -3.439 35.087 1.00 86.56 165 TYR A O 1
ATOM 1310 N N . LYS A 1 166 ? -14.873 -3.638 33.662 1.00 82.06 166 LYS A N 1
ATOM 1311 C CA . LYS A 1 166 ? -15.407 -4.859 34.283 1.00 82.06 166 LYS A CA 1
ATOM 1312 C C . LYS A 1 166 ? -14.390 -5.994 34.263 1.00 82.06 166 LYS A C 1
ATOM 1314 O O . LYS A 1 166 ? -14.209 -6.643 35.284 1.00 82.06 166 LYS A O 1
ATOM 1319 N N . LEU A 1 167 ? -13.685 -6.216 33.156 1.00 82.06 167 LEU A N 1
ATOM 1320 C CA . LEU A 1 167 ? -12.697 -7.292 33.084 1.00 82.06 167 LEU A CA 1
ATOM 1321 C C . LEU A 1 167 ? -11.505 -7.055 34.029 1.00 82.06 167 LEU A C 1
ATOM 1323 O O . LEU A 1 167 ? -11.031 -8.000 34.653 1.00 82.06 167 LEU A O 1
ATOM 1327 N N . VAL A 1 168 ? -11.060 -5.806 34.186 1.00 82.94 168 VAL A N 1
ATOM 1328 C CA . VAL A 1 168 ? -9.955 -5.443 35.092 1.00 82.94 168 VAL A CA 1
ATOM 1329 C C . VAL A 1 168 ? -10.372 -5.501 36.566 1.00 82.94 168 VAL A C 1
ATOM 1331 O O . VAL A 1 168 ? -9.617 -6.002 37.399 1.00 82.94 168 VAL A O 1
ATOM 1334 N N . GLU A 1 169 ? -11.566 -5.010 36.909 1.00 79.00 169 GLU A N 1
ATOM 1335 C CA . GLU A 1 169 ? -12.016 -4.897 38.305 1.00 79.00 169 GLU A CA 1
ATOM 1336 C C . GLU A 1 169 ? -12.807 -6.105 38.812 1.00 79.00 169 GLU A C 1
ATOM 1338 O O . GLU A 1 169 ? -12.861 -6.354 40.015 1.00 79.00 169 GLU A O 1
ATOM 1343 N N . GLN A 1 170 ? -13.449 -6.863 37.929 1.00 75.25 170 GLN A N 1
ATOM 1344 C CA . GLN A 1 170 ? -14.333 -7.981 38.284 1.00 75.25 170 GLN A CA 1
ATOM 1345 C C . GLN A 1 170 ? -13.839 -9.318 37.744 1.00 75.25 170 GLN A C 1
ATOM 1347 O O . GLN A 1 170 ? -14.324 -10.350 38.204 1.00 75.25 170 GLN A O 1
ATOM 1352 N N . GLY A 1 171 ? -12.816 -9.307 36.881 1.00 63.28 171 GLY A N 1
ATOM 1353 C CA . GLY A 1 171 ? -12.274 -10.513 36.272 1.00 63.28 171 GLY A CA 1
ATOM 1354 C C . GLY A 1 171 ? -13.276 -11.233 35.400 1.00 63.28 171 GLY A C 1
ATOM 1355 O O . GLY A 1 171 ? -14.432 -10.846 35.254 1.00 63.28 171 GLY A O 1
ATOM 1356 N N . SER A 1 172 ? -12.818 -12.328 34.813 1.00 64.25 172 SER A N 1
ATOM 1357 C CA . SER A 1 172 ? -13.691 -13.242 34.100 1.00 64.25 172 SER A CA 1
ATOM 1358 C C . SER A 1 172 ? -13.115 -14.644 34.173 1.00 64.25 172 SER A C 1
ATOM 1360 O O . SER A 1 172 ? -11.930 -14.846 33.915 1.00 64.25 172 SER A O 1
ATOM 1362 N N . SER A 1 173 ? -13.964 -15.627 34.470 1.00 62.34 173 SER A N 1
ATOM 1363 C CA . SER A 1 173 ? -13.622 -17.047 34.321 1.00 62.34 173 SER A CA 1
ATOM 1364 C C . SER A 1 173 ? -13.415 -17.450 32.852 1.00 62.34 173 SER A C 1
ATOM 1366 O O . SER A 1 173 ? -12.885 -18.520 32.573 1.00 62.34 173 SER A O 1
ATOM 1368 N N . VAL A 1 174 ? -13.802 -16.578 31.914 1.00 74.50 174 VAL A N 1
ATOM 1369 C CA . VAL A 1 174 ? -13.667 -16.723 30.459 1.00 74.50 174 VAL A CA 1
ATOM 1370 C C . VAL A 1 174 ? -12.984 -15.487 29.859 1.00 74.50 174 VAL A C 1
ATOM 1372 O O . VAL A 1 174 ? -13.489 -14.845 28.938 1.00 74.50 174 VAL A O 1
ATOM 1375 N N . GLU A 1 175 ? -11.812 -15.133 30.394 1.00 72.25 175 GLU A N 1
ATOM 1376 C CA . GLU A 1 175 ? -11.016 -13.965 29.981 1.00 72.25 175 GLU A CA 1
ATOM 1377 C C . GLU A 1 175 ? -10.790 -13.893 28.461 1.00 72.25 175 GLU A C 1
ATOM 1379 O O . GLU A 1 175 ? -10.947 -12.831 27.863 1.00 72.25 175 GLU A O 1
ATOM 1384 N N . LYS A 1 176 ? -10.494 -15.029 27.815 1.00 78.69 176 LYS A N 1
ATOM 1385 C CA . LYS A 1 176 ? -10.299 -15.096 26.359 1.00 78.69 176 LYS A CA 1
ATOM 1386 C C . LYS A 1 176 ? -11.548 -14.650 25.589 1.00 78.69 176 LYS A C 1
ATOM 1388 O O . LYS A 1 176 ? -11.448 -13.828 24.687 1.00 78.69 176 LYS A O 1
ATOM 1393 N N . THR A 1 177 ? -12.725 -15.133 25.984 1.00 79.38 177 THR A N 1
ATOM 1394 C CA . THR A 1 177 ? -14.000 -14.754 25.357 1.00 79.38 177 THR A CA 1
ATOM 1395 C C . THR A 1 177 ? -14.307 -13.272 25.565 1.00 79.38 177 THR A C 1
ATOM 1397 O O . THR A 1 177 ? -14.756 -12.605 24.637 1.00 79.38 177 THR A O 1
ATOM 1400 N N . ALA A 1 178 ? -14.007 -12.732 26.750 1.00 78.31 178 ALA A N 1
ATOM 1401 C CA . ALA A 1 178 ? -14.176 -11.307 27.027 1.00 78.31 178 ALA A CA 1
ATOM 1402 C C . ALA A 1 178 ? -13.228 -10.434 26.179 1.00 78.31 178 ALA A C 1
ATOM 1404 O O . ALA A 1 178 ? -13.654 -9.418 25.629 1.00 78.31 178 ALA A O 1
ATOM 1405 N N . LYS A 1 179 ? -11.964 -10.852 26.011 1.00 82.75 179 LYS A N 1
ATOM 1406 C CA . LYS A 1 179 ? -10.986 -10.204 25.117 1.00 82.75 179 LYS A CA 1
ATOM 1407 C C . LYS A 1 179 ? -11.463 -10.200 23.658 1.00 82.75 179 LYS A C 1
ATOM 1409 O O . LYS A 1 179 ? -11.393 -9.163 22.994 1.00 82.75 179 LYS A O 1
ATOM 1414 N N . ASP A 1 180 ? -12.005 -11.320 23.182 1.00 85.25 180 ASP A N 1
ATOM 1415 C CA . ASP A 1 180 ? -12.556 -11.438 21.826 1.00 85.25 180 ASP A CA 1
ATOM 1416 C C . ASP A 1 180 ? -13.769 -10.513 21.616 1.00 85.25 180 ASP A C 1
ATOM 1418 O O . ASP A 1 180 ? -13.896 -9.862 20.574 1.00 85.25 180 ASP A O 1
ATOM 1422 N N . GLU A 1 181 ? -14.651 -10.402 22.612 1.00 87.75 181 GLU A N 1
ATOM 1423 C CA . GLU A 1 181 ? -15.823 -9.526 22.549 1.00 87.75 181 GLU A CA 1
ATOM 1424 C C . GLU A 1 181 ? -15.445 -8.037 22.574 1.00 87.75 181 GLU A C 1
ATOM 1426 O O . GLU A 1 181 ? -15.974 -7.258 21.775 1.00 87.75 181 GLU A O 1
ATOM 1431 N N . ILE A 1 182 ? -14.474 -7.649 23.410 1.00 85.31 182 ILE A N 1
ATOM 1432 C CA . ILE A 1 182 ? -13.892 -6.297 23.425 1.00 85.31 182 ILE A CA 1
ATOM 1433 C C . ILE A 1 182 ? -13.328 -5.952 22.043 1.00 85.31 182 ILE A C 1
ATOM 1435 O O . ILE A 1 182 ? -13.690 -4.923 21.473 1.00 85.31 182 ILE A O 1
ATOM 1439 N N . SER A 1 183 ? -12.516 -6.838 21.460 1.00 88.56 183 SER A N 1
ATOM 1440 C CA . SER A 1 183 ? -11.955 -6.654 20.115 1.00 88.56 183 SER A CA 1
ATOM 1441 C C . SER A 1 183 ? -13.049 -6.481 19.051 1.00 88.56 183 SER A C 1
ATOM 1443 O O . SER A 1 183 ? -13.015 -5.549 18.242 1.00 88.56 183 SER A O 1
ATOM 1445 N N . LYS A 1 184 ? -14.087 -7.327 19.083 1.00 93.56 184 LYS A N 1
ATOM 1446 C CA . LYS A 1 184 ? -15.216 -7.266 18.143 1.00 93.56 184 LYS A CA 1
ATOM 1447 C C . LYS A 1 184 ? -16.009 -5.964 18.264 1.00 93.56 184 LYS A C 1
ATOM 1449 O O . LYS A 1 184 ? -16.392 -5.387 17.243 1.00 93.56 184 LYS A O 1
ATOM 1454 N N . ASN A 1 185 ? -16.261 -5.501 19.486 1.00 90.19 185 ASN A N 1
ATOM 1455 C CA . ASN A 1 185 ? -17.004 -4.268 19.739 1.00 90.19 185 ASN A CA 1
ATOM 1456 C C . ASN A 1 185 ? -16.187 -3.029 19.355 1.00 90.19 185 ASN A C 1
ATOM 1458 O O . ASN A 1 185 ? -16.717 -2.152 18.671 1.00 90.19 185 ASN A O 1
ATOM 1462 N N . ALA A 1 186 ? -14.891 -3.007 19.686 1.00 88.31 186 ALA A N 1
ATOM 1463 C CA . ALA A 1 186 ? -13.949 -1.983 19.240 1.00 88.31 186 ALA A CA 1
ATOM 1464 C C . ALA A 1 186 ? -13.927 -1.869 17.709 1.00 88.31 186 ALA A C 1
ATOM 1466 O O . ALA A 1 186 ? -14.139 -0.784 17.162 1.00 88.31 186 ALA A O 1
ATOM 1467 N N . LYS A 1 187 ? -13.759 -3.002 17.012 1.00 91.50 187 LYS A N 1
ATOM 1468 C CA . LYS A 1 187 ? -13.750 -3.057 15.545 1.00 91.50 187 LYS A CA 1
ATOM 1469 C C . LYS A 1 187 ? -15.054 -2.525 14.947 1.00 91.50 187 LYS A C 1
ATOM 1471 O O . LYS A 1 187 ? -15.015 -1.645 14.094 1.00 91.50 187 LYS A O 1
ATOM 1476 N N . LYS A 1 188 ? -16.216 -2.994 15.418 1.00 94.31 188 LYS A N 1
ATOM 1477 C CA . LYS A 1 188 ? -17.527 -2.522 14.929 1.00 94.31 188 LYS A CA 1
ATOM 1478 C C . LYS A 1 188 ? -17.734 -1.021 15.139 1.00 94.31 188 LYS A C 1
ATOM 1480 O O . LYS A 1 188 ? -18.296 -0.353 14.270 1.00 94.31 188 LYS A O 1
ATOM 1485 N N . ALA A 1 189 ? -17.316 -0.492 16.288 1.00 90.44 189 ALA A N 1
ATOM 1486 C CA . ALA A 1 189 ? -17.426 0.932 16.584 1.00 90.44 189 ALA A CA 1
ATOM 1487 C C . ALA A 1 189 ? -16.548 1.765 15.637 1.00 90.44 189 ALA A C 1
ATOM 1489 O O . ALA A 1 189 ? -17.038 2.733 15.049 1.00 90.44 189 ALA A O 1
ATOM 1490 N N . ALA A 1 190 ? -15.299 1.341 15.424 1.00 87.94 190 ALA A N 1
ATOM 1491 C CA . ALA A 1 190 ? -14.392 1.955 14.461 1.00 87.94 190 ALA A CA 1
ATOM 1492 C C . ALA A 1 190 ? -14.959 1.900 13.030 1.00 87.94 190 ALA A C 1
ATOM 1494 O O . ALA A 1 190 ? -15.076 2.936 12.382 1.00 87.94 190 ALA A O 1
ATOM 1495 N N . GLU A 1 191 ? -15.428 0.738 12.560 1.00 92.62 191 GLU A N 1
ATOM 1496 C CA . GLU A 1 191 ? -16.045 0.582 11.230 1.00 92.62 191 GLU A CA 1
ATOM 1497 C C . GLU A 1 191 ? -17.236 1.527 11.014 1.00 92.62 191 GLU A C 1
ATOM 1499 O O . GLU A 1 191 ? -17.382 2.122 9.943 1.00 92.62 191 GLU A O 1
ATOM 1504 N N . LYS A 1 192 ? -18.092 1.691 12.031 1.00 94.06 192 LYS A N 1
ATOM 1505 C CA . LYS A 1 192 ? -19.236 2.610 11.972 1.00 94.06 192 LYS A CA 1
ATOM 1506 C C . LYS A 1 192 ? -18.779 4.059 11.809 1.00 94.06 192 LYS A C 1
ATOM 1508 O O . LYS A 1 192 ? -19.397 4.812 11.058 1.00 94.06 192 LYS A O 1
ATOM 1513 N N . VAL A 1 193 ? -17.711 4.454 12.500 1.00 92.19 193 VAL A N 1
ATOM 1514 C CA . VAL A 1 193 ? -17.143 5.801 12.395 1.00 92.19 193 VAL A CA 1
ATOM 1515 C C . VAL A 1 193 ? -16.491 6.025 11.038 1.00 92.19 193 VAL A C 1
ATOM 1517 O O . VAL A 1 193 ? -16.783 7.041 10.411 1.00 92.19 193 VAL A O 1
ATOM 1520 N N . VAL A 1 194 ? -15.701 5.068 10.546 1.00 92.31 194 VAL A N 1
ATOM 1521 C CA . VAL A 1 194 ? -15.081 5.145 9.217 1.00 92.31 194 VAL A CA 1
ATOM 1522 C C . VAL A 1 194 ? -16.144 5.349 8.138 1.00 92.31 194 VAL A C 1
ATOM 1524 O O . VAL A 1 194 ? -16.053 6.310 7.381 1.00 92.31 194 VAL A O 1
ATOM 1527 N N . LYS A 1 195 ? -17.203 4.526 8.123 1.00 92.81 195 LYS A N 1
ATOM 1528 C CA . LYS A 1 195 ? -18.309 4.645 7.150 1.00 92.81 195 LYS A CA 1
ATOM 1529 C C . LYS A 1 195 ? -19.077 5.962 7.259 1.00 92.81 195 LYS A C 1
ATOM 1531 O O . LYS A 1 195 ? -19.603 6.449 6.268 1.00 92.81 195 LYS A O 1
ATOM 1536 N N . ARG A 1 196 ? -19.170 6.534 8.462 1.00 93.44 196 ARG A N 1
ATOM 1537 C CA . ARG A 1 196 ? -19.844 7.819 8.683 1.00 93.44 196 ARG A CA 1
ATOM 1538 C C . ARG A 1 196 ? -19.005 9.001 8.197 1.00 93.44 196 ARG A C 1
ATOM 1540 O O . ARG A 1 196 ? -19.568 9.948 7.664 1.00 93.44 196 ARG A O 1
ATOM 1547 N N . ILE A 1 197 ? -17.692 8.979 8.433 1.00 91.75 197 ILE A N 1
ATOM 1548 C CA . ILE A 1 197 ? -16.783 10.073 8.052 1.00 91.75 197 ILE A CA 1
ATOM 1549 C C . ILE A 1 197 ? -16.474 10.016 6.557 1.00 91.75 197 ILE A C 1
ATOM 1551 O O . ILE A 1 197 ? -16.515 11.038 5.877 1.00 91.75 197 ILE A O 1
ATOM 1555 N N . ILE A 1 198 ? -16.156 8.827 6.046 1.00 94.25 198 ILE A N 1
ATOM 1556 C CA . ILE A 1 198 ? -15.861 8.608 4.632 1.00 94.25 198 ILE A CA 1
ATOM 1557 C C . ILE A 1 198 ? -17.173 8.318 3.904 1.00 94.25 198 ILE A C 1
ATOM 1559 O O . ILE A 1 198 ? -17.475 7.180 3.551 1.00 94.25 198 ILE A O 1
ATOM 1563 N N . SER A 1 199 ? -17.967 9.372 3.720 1.00 91.81 199 SER A N 1
ATOM 1564 C CA . SER A 1 199 ? -19.136 9.347 2.842 1.00 91.81 199 SER A CA 1
ATOM 1565 C C . SER A 1 199 ? -18.722 9.248 1.371 1.00 91.81 199 SER A C 1
ATOM 1567 O O . SER A 1 199 ? -17.561 9.481 1.028 1.00 91.81 199 SER A O 1
ATOM 1569 N N . ASP A 1 200 ? -19.680 8.982 0.483 1.00 91.50 200 ASP A N 1
ATOM 1570 C CA . ASP A 1 200 ? -19.428 8.915 -0.962 1.00 91.50 200 ASP A CA 1
ATOM 1571 C C . ASP A 1 200 ? -18.823 10.214 -1.511 1.00 91.50 200 ASP A C 1
ATOM 1573 O O . ASP A 1 200 ? -17.911 10.177 -2.334 1.00 91.50 200 ASP A O 1
ATOM 1577 N N . THR A 1 201 ? -19.255 11.373 -1.001 1.00 93.12 201 THR A N 1
ATOM 1578 C CA . THR A 1 201 ? -18.685 12.675 -1.374 1.00 93.12 201 THR A CA 1
ATOM 1579 C C . THR A 1 201 ? -17.220 12.788 -0.957 1.00 93.12 201 THR A C 1
ATOM 1581 O O . THR A 1 201 ? -16.380 13.171 -1.767 1.00 93.12 201 THR A O 1
ATOM 1584 N N . VAL A 1 202 ? -16.889 12.413 0.284 1.00 93.06 202 VAL A N 1
ATOM 1585 C CA . VAL A 1 202 ? -15.502 12.446 0.778 1.00 93.06 202 VAL A CA 1
ATOM 1586 C C . VAL A 1 202 ? -14.635 11.464 -0.001 1.00 93.06 202 VAL A C 1
ATOM 1588 O O . VAL A 1 202 ? -13.511 11.797 -0.373 1.00 93.06 202 VAL A O 1
ATOM 1591 N N . LEU A 1 203 ? -15.163 10.272 -0.285 1.00 93.25 203 LEU A N 1
ATOM 1592 C CA . LEU A 1 203 ? -14.473 9.268 -1.079 1.00 93.25 203 LEU A CA 1
ATOM 1593 C C . LEU A 1 203 ? -14.224 9.768 -2.506 1.00 93.25 203 LEU A C 1
ATOM 1595 O O . LEU A 1 203 ? -13.120 9.598 -3.010 1.00 93.25 203 LEU A O 1
ATOM 1599 N N . SER A 1 204 ? -15.195 10.435 -3.133 1.00 94.25 204 SER A N 1
ATOM 1600 C CA . SER A 1 204 ? -15.018 11.060 -4.448 1.00 94.25 204 SER A CA 1
ATOM 1601 C C . SER A 1 204 ? -13.896 12.098 -4.433 1.00 94.25 204 SER A C 1
ATOM 1603 O O . SER A 1 204 ? -13.045 12.080 -5.317 1.00 94.25 204 SER A O 1
ATOM 1605 N N . THR A 1 205 ? -13.839 12.965 -3.415 1.00 95.69 205 THR A N 1
ATOM 1606 C CA . THR A 1 205 ? -12.747 13.942 -3.272 1.00 95.69 205 THR A CA 1
ATOM 1607 C C . THR A 1 205 ? -11.389 13.260 -3.105 1.00 95.69 205 THR A C 1
ATOM 1609 O O . THR A 1 205 ? -10.414 13.682 -3.722 1.00 95.69 205 THR A O 1
ATOM 1612 N N . ILE A 1 206 ? -11.316 12.190 -2.305 1.00 95.50 206 ILE A N 1
ATOM 1613 C CA . ILE A 1 206 ? -10.085 11.402 -2.143 1.00 95.50 206 ILE A CA 1
ATOM 1614 C C . ILE A 1 206 ? -9.662 10.799 -3.485 1.00 95.50 206 ILE A C 1
ATOM 1616 O O . ILE A 1 206 ? -8.502 10.934 -3.855 1.00 95.50 206 ILE A O 1
ATOM 1620 N N . LYS A 1 207 ? -10.588 10.189 -4.234 1.00 95.62 207 LYS A N 1
ATOM 1621 C CA . LYS A 1 207 ? -10.311 9.596 -5.551 1.00 95.62 207 LYS A CA 1
ATOM 1622 C C . LYS A 1 207 ? -9.739 10.628 -6.529 1.00 95.62 207 LYS A C 1
ATOM 1624 O O . LYS A 1 207 ? -8.703 10.368 -7.130 1.00 95.62 207 LYS A O 1
ATOM 1629 N N . SER A 1 208 ? -10.344 11.813 -6.628 1.00 94.94 208 SER A N 1
ATOM 1630 C CA . SER A 1 208 ? -9.836 12.893 -7.490 1.00 94.94 208 SER A CA 1
ATOM 1631 C C . SER A 1 208 ? -8.449 13.391 -7.070 1.00 94.94 208 SER A C 1
ATOM 1633 O O . SER A 1 208 ? -7.597 13.660 -7.920 1.00 94.94 208 SER A O 1
ATOM 1635 N N . ALA A 1 209 ? -8.195 13.482 -5.762 1.00 94.12 209 ALA A N 1
ATOM 1636 C CA . ALA A 1 209 ? -6.877 13.839 -5.248 1.00 94.12 209 ALA A CA 1
ATOM 1637 C C . ALA A 1 209 ? -5.831 12.764 -5.581 1.00 94.1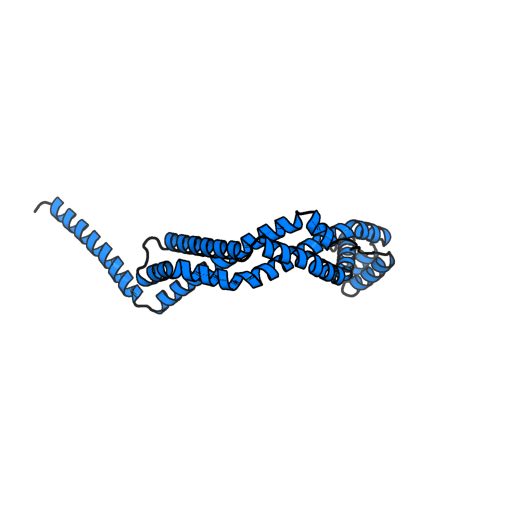2 209 ALA A C 1
ATOM 1639 O O . ALA A 1 209 ? -4.743 13.101 -6.030 1.00 94.12 209 ALA A O 1
ATOM 1640 N N . VAL A 1 210 ? -6.169 11.478 -5.434 1.00 95.81 210 VAL A N 1
ATOM 1641 C CA . VAL A 1 210 ? -5.280 10.353 -5.779 1.00 95.81 210 VAL A CA 1
ATOM 1642 C C . VAL A 1 210 ? -4.940 10.351 -7.267 1.00 95.81 210 VAL A C 1
ATOM 1644 O O . VAL A 1 210 ? -3.787 10.134 -7.610 1.00 95.81 210 VAL A O 1
ATOM 1647 N N . GLN A 1 211 ? -5.892 10.658 -8.152 1.00 95.31 211 GLN A N 1
ATOM 1648 C CA . GLN A 1 211 ? -5.608 10.789 -9.587 1.00 95.31 211 GLN A CA 1
ATOM 1649 C C . GLN A 1 211 ? -4.580 11.892 -9.869 1.00 95.31 211 GLN A C 1
ATOM 1651 O O . GLN A 1 211 ? -3.622 11.673 -10.606 1.00 95.31 211 GLN A O 1
ATOM 1656 N N . THR A 1 212 ? -4.759 13.064 -9.255 1.00 93.50 212 THR A N 1
ATOM 1657 C CA . THR A 1 212 ? -3.921 14.244 -9.521 1.00 93.50 212 THR A CA 1
ATOM 1658 C C . THR A 1 212 ? -2.541 14.118 -8.873 1.00 93.50 212 THR A C 1
ATOM 1660 O O . THR A 1 212 ? -1.516 14.271 -9.532 1.00 93.50 212 THR A O 1
ATOM 1663 N N . GLU A 1 213 ? -2.498 13.813 -7.577 1.00 93.88 213 GLU A N 1
ATOM 1664 C CA . GLU A 1 213 ? -1.253 13.660 -6.818 1.00 93.88 213 GLU A CA 1
ATOM 1665 C C . GLU A 1 213 ? -0.500 12.391 -7.228 1.00 93.88 213 GLU A C 1
ATOM 1667 O O . GLU A 1 213 ? 0.726 12.404 -7.298 1.00 93.88 213 GLU A O 1
ATOM 1672 N N . GLY A 1 214 ? -1.223 11.315 -7.554 1.00 94.00 214 GLY A N 1
ATOM 1673 C CA . GLY A 1 214 ? -0.644 10.060 -8.026 1.00 94.00 214 GLY A CA 1
ATOM 1674 C C . GLY A 1 214 ? 0.041 10.208 -9.379 1.00 94.00 214 GLY A C 1
ATOM 1675 O O . GLY A 1 214 ? 1.148 9.703 -9.544 1.00 94.00 214 GLY A O 1
ATOM 1676 N N . TYR A 1 215 ? -0.552 10.965 -10.309 1.00 94.25 215 TYR A N 1
ATOM 1677 C CA . TYR A 1 215 ? 0.093 11.311 -11.578 1.00 94.25 215 TYR A CA 1
ATOM 1678 C C . TYR A 1 215 ? 1.417 12.056 -11.355 1.00 94.25 215 TYR A C 1
ATOM 1680 O O . TYR A 1 215 ? 2.453 11.651 -11.882 1.00 94.25 215 TYR A O 1
ATOM 1688 N N . ILE A 1 216 ? 1.410 13.106 -10.523 1.00 93.06 216 ILE A N 1
ATOM 1689 C CA . ILE A 1 216 ? 2.614 13.899 -10.219 1.00 93.06 216 ILE A CA 1
ATOM 1690 C C . ILE A 1 216 ? 3.687 13.021 -9.561 1.00 93.06 216 ILE A C 1
ATOM 1692 O O . ILE A 1 216 ? 4.848 13.039 -9.970 1.00 93.06 216 ILE A O 1
ATOM 1696 N N . ALA A 1 217 ? 3.303 12.220 -8.566 1.00 93.00 217 ALA A N 1
ATOM 1697 C CA . ALA A 1 217 ? 4.217 11.317 -7.876 1.00 93.00 217 ALA A CA 1
ATOM 1698 C C . ALA A 1 217 ? 4.825 10.276 -8.829 1.00 93.00 217 ALA A C 1
ATOM 1700 O O . ALA A 1 217 ? 6.019 9.989 -8.746 1.00 93.00 217 ALA A O 1
ATOM 1701 N N . LEU A 1 218 ? 4.027 9.742 -9.756 1.00 94.44 218 LEU A N 1
ATOM 1702 C CA . LEU A 1 218 ? 4.483 8.788 -10.759 1.00 94.44 218 LEU A CA 1
ATOM 1703 C C . LEU A 1 218 ? 5.455 9.432 -11.756 1.00 94.44 218 LEU A C 1
ATOM 1705 O O . LEU A 1 218 ? 6.484 8.830 -12.060 1.00 94.44 218 LEU A O 1
ATOM 1709 N N . GLN A 1 219 ? 5.192 10.664 -12.206 1.00 94.19 219 GLN A N 1
ATOM 1710 C CA . GLN A 1 219 ? 6.114 11.411 -13.069 1.00 94.19 219 GLN A CA 1
ATOM 1711 C C . GLN A 1 219 ? 7.480 11.629 -12.411 1.00 94.19 219 GLN A C 1
ATOM 1713 O O . GLN A 1 219 ? 8.513 11.383 -13.033 1.00 94.19 219 GLN A O 1
ATOM 1718 N N . CYS A 1 220 ? 7.497 12.001 -11.129 1.00 91.88 220 CYS A N 1
ATOM 1719 C CA . CYS A 1 220 ? 8.730 12.161 -10.354 1.00 91.88 220 CYS A CA 1
ATOM 1720 C C . CYS A 1 220 ? 9.512 10.849 -10.157 1.00 91.88 220 CYS A C 1
ATOM 1722 O O . CYS A 1 220 ? 10.637 10.880 -9.663 1.00 91.88 220 CYS A O 1
ATOM 1724 N N . LYS A 1 221 ? 8.925 9.696 -10.503 1.00 93.69 221 LYS A N 1
ATOM 1725 C CA . LYS A 1 221 ? 9.519 8.364 -10.342 1.00 93.69 221 LYS A CA 1
ATOM 1726 C C . LYS A 1 221 ? 9.942 7.714 -11.659 1.00 93.69 221 LYS A C 1
ATOM 1728 O O . LYS A 1 221 ? 10.462 6.604 -1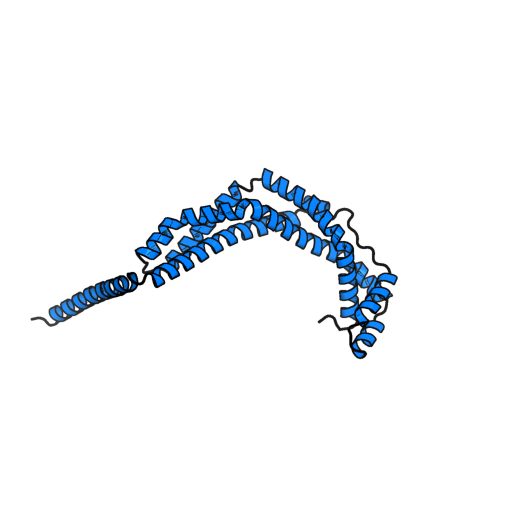1.621 1.00 93.69 221 LYS A O 1
ATOM 1733 N N . LEU A 1 222 ? 9.761 8.366 -12.811 1.00 93.44 222 LEU A N 1
ATOM 1734 C CA . LEU A 1 222 ? 10.031 7.739 -14.113 1.00 93.44 222 LEU A CA 1
ATOM 1735 C C . LEU A 1 222 ? 11.499 7.371 -14.327 1.00 93.44 222 LEU A C 1
ATOM 1737 O O . LEU A 1 222 ? 11.768 6.294 -14.854 1.00 93.44 222 LEU A O 1
ATOM 1741 N N . ASP A 1 223 ? 12.438 8.208 -13.886 1.00 93.44 223 ASP A N 1
ATOM 1742 C CA . ASP A 1 223 ? 13.864 7.880 -13.986 1.00 93.44 223 ASP A CA 1
ATOM 1743 C C . ASP A 1 223 ? 14.257 6.733 -13.048 1.00 93.44 223 ASP A C 1
ATOM 1745 O O . ASP A 1 223 ? 14.959 5.819 -13.478 1.00 93.44 223 ASP A O 1
ATOM 1749 N N . ASP A 1 224 ? 13.736 6.716 -11.815 1.00 94.31 224 ASP A N 1
ATOM 1750 C CA . ASP A 1 224 ? 13.932 5.601 -10.878 1.00 94.31 224 ASP A CA 1
ATOM 1751 C C . ASP A 1 224 ? 13.404 4.285 -11.482 1.00 94.31 224 ASP A C 1
ATOM 1753 O O . ASP A 1 224 ? 14.092 3.265 -11.464 1.00 94.31 224 ASP A O 1
ATOM 1757 N N . ILE A 1 225 ? 12.200 4.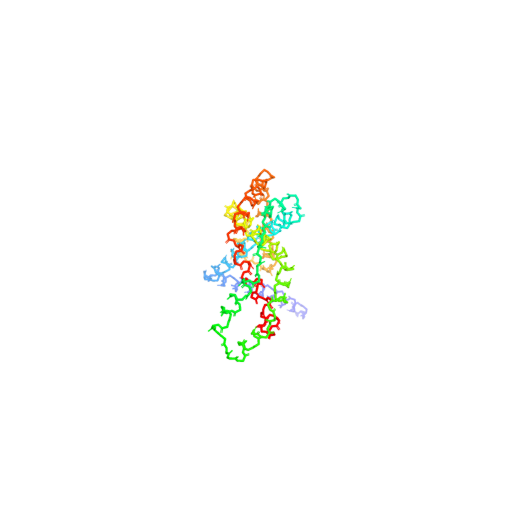317 -12.073 1.00 94.94 225 ILE A N 1
ATOM 1758 C CA . ILE A 1 225 ? 11.589 3.171 -12.761 1.00 94.94 225 ILE A CA 1
ATOM 1759 C C . ILE A 1 225 ? 12.475 2.718 -13.928 1.00 94.94 225 ILE A C 1
ATOM 1761 O O . ILE A 1 225 ? 12.763 1.528 -14.050 1.00 94.94 225 ILE A O 1
ATOM 1765 N N . LYS A 1 226 ? 12.929 3.652 -14.773 1.00 96.06 226 LYS A N 1
ATOM 1766 C CA . LYS A 1 226 ? 13.799 3.378 -15.926 1.00 96.06 226 LYS A CA 1
ATOM 1767 C C . LYS A 1 226 ? 15.074 2.657 -15.500 1.00 96.06 226 LYS A C 1
ATOM 1769 O O . LYS A 1 226 ? 15.376 1.587 -16.027 1.00 96.06 226 LYS A O 1
ATOM 1774 N N . ILE A 1 227 ? 15.789 3.220 -14.527 1.00 95.75 227 ILE A N 1
ATOM 1775 C CA . ILE A 1 227 ? 17.040 2.663 -14.002 1.00 95.75 227 ILE A CA 1
ATOM 1776 C C . ILE A 1 227 ? 16.787 1.271 -13.422 1.00 95.75 227 ILE A C 1
ATOM 1778 O O . ILE A 1 227 ? 17.502 0.332 -13.765 1.00 95.75 227 ILE A O 1
ATOM 1782 N N . GLN A 1 228 ? 15.736 1.112 -12.613 1.00 95.75 228 GLN A N 1
ATOM 1783 C CA . GLN A 1 228 ? 15.400 -0.169 -11.999 1.00 95.75 228 GLN A CA 1
ATOM 1784 C C . GLN A 1 228 ? 15.113 -1.254 -13.044 1.00 95.75 228 GLN A C 1
ATOM 1786 O O . GLN A 1 228 ? 15.662 -2.347 -12.944 1.00 95.75 228 GLN A O 1
ATOM 1791 N N . ILE A 1 229 ? 14.308 -0.966 -14.072 1.00 96.69 229 ILE A N 1
ATOM 1792 C CA . ILE A 1 229 ? 14.014 -1.940 -15.135 1.00 96.69 229 ILE A CA 1
ATOM 1793 C C . ILE A 1 229 ? 15.299 -2.355 -15.856 1.00 96.69 229 ILE A C 1
ATOM 1795 O O . ILE A 1 229 ? 15.517 -3.546 -16.092 1.00 96.69 229 ILE A O 1
ATOM 1799 N N . ILE A 1 230 ? 16.137 -1.380 -16.223 1.00 96.81 230 ILE A N 1
ATOM 1800 C CA . ILE A 1 230 ? 17.393 -1.634 -16.931 1.00 96.81 230 ILE A CA 1
ATOM 1801 C C . ILE A 1 230 ? 18.319 -2.488 -16.059 1.00 96.81 230 ILE A C 1
ATOM 1803 O O . ILE A 1 230 ? 18.853 -3.493 -16.534 1.00 96.81 230 ILE A O 1
ATOM 1807 N N . HIS A 1 231 ? 18.462 -2.142 -14.777 1.00 95.81 231 HIS A N 1
ATOM 1808 C CA . HIS A 1 231 ? 19.279 -2.899 -13.829 1.00 95.81 231 HIS A CA 1
ATOM 1809 C C . HIS A 1 231 ? 18.764 -4.319 -13.648 1.00 95.81 231 HIS A C 1
ATOM 1811 O O . HIS A 1 231 ? 19.536 -5.265 -13.793 1.00 95.81 231 HIS A O 1
ATOM 1817 N N . ASP A 1 232 ? 17.467 -4.482 -13.399 1.00 95.31 232 ASP A N 1
ATOM 1818 C CA . ASP A 1 232 ? 16.842 -5.788 -13.220 1.00 95.31 232 ASP A CA 1
ATOM 1819 C C . ASP A 1 232 ? 17.059 -6.673 -14.451 1.00 95.31 232 ASP A C 1
ATOM 1821 O O . ASP A 1 232 ? 17.348 -7.862 -14.322 1.00 95.31 232 ASP A O 1
ATOM 1825 N N . VAL A 1 233 ? 16.943 -6.124 -15.662 1.00 96.38 233 VAL A N 1
ATOM 1826 C CA . VAL A 1 233 ? 17.193 -6.880 -16.895 1.00 96.38 233 VAL A CA 1
ATOM 1827 C C . VAL A 1 233 ? 18.660 -7.280 -17.010 1.00 96.38 233 VAL A C 1
ATOM 1829 O O . VAL A 1 233 ? 18.935 -8.468 -17.159 1.00 96.38 233 VAL A O 1
ATOM 1832 N N . ILE A 1 234 ? 19.598 -6.337 -16.892 1.00 96.12 234 ILE A N 1
ATOM 1833 C CA . ILE A 1 234 ? 21.037 -6.627 -17.005 1.00 96.12 234 ILE A CA 1
ATOM 1834 C C . ILE A 1 234 ? 21.457 -7.684 -15.981 1.00 96.12 234 ILE A C 1
ATOM 1836 O O . ILE A 1 234 ? 22.148 -8.642 -16.324 1.00 96.12 234 ILE A O 1
ATOM 1840 N N . LEU A 1 235 ? 21.029 -7.537 -14.725 1.00 95.56 235 LEU A N 1
ATOM 1841 C CA . LEU A 1 235 ? 21.390 -8.463 -13.657 1.00 95.56 235 LEU A CA 1
ATOM 1842 C C . LEU A 1 235 ? 20.781 -9.848 -13.864 1.00 95.56 235 LEU A C 1
ATOM 1844 O O . LEU A 1 235 ? 21.463 -10.839 -13.616 1.00 95.56 235 LEU A O 1
ATOM 1848 N N . ASN A 1 236 ? 19.542 -9.945 -14.345 1.00 95.62 236 ASN A N 1
ATOM 1849 C CA . ASN A 1 236 ? 18.934 -11.239 -14.650 1.00 95.62 236 ASN A CA 1
ATOM 1850 C C . ASN A 1 236 ? 19.641 -11.945 -15.817 1.00 95.62 236 ASN A C 1
ATOM 1852 O O . ASN A 1 236 ? 19.975 -13.120 -15.689 1.00 95.62 236 ASN A O 1
ATOM 1856 N N . GLU A 1 237 ? 19.946 -11.239 -16.910 1.00 94.81 237 GLU A N 1
ATOM 1857 C CA . GLU A 1 237 ? 20.674 -11.817 -18.054 1.00 94.81 237 GLU A CA 1
ATOM 1858 C C . GLU A 1 237 ? 22.113 -12.213 -17.697 1.00 94.81 237 GLU A C 1
ATOM 1860 O O . GLU A 1 237 ? 22.631 -13.218 -18.184 1.00 94.81 237 GLU A O 1
ATOM 1865 N N . ALA A 1 238 ? 22.750 -11.468 -16.792 1.00 92.88 238 ALA A N 1
ATOM 1866 C CA . ALA A 1 238 ? 24.068 -11.793 -16.260 1.00 92.88 238 ALA A CA 1
ATOM 1867 C C . ALA A 1 238 ? 24.050 -12.945 -15.230 1.00 92.88 238 ALA A C 1
ATOM 1869 O O . ALA A 1 238 ? 25.115 -13.343 -14.760 1.00 92.88 238 ALA A O 1
ATOM 1870 N N . ASN A 1 239 ? 22.878 -13.487 -14.864 1.00 91.94 239 ASN A N 1
ATOM 1871 C CA . ASN A 1 239 ? 22.682 -14.455 -13.772 1.00 91.94 239 ASN A CA 1
ATOM 1872 C C . ASN A 1 239 ? 23.128 -13.942 -12.386 1.00 91.94 239 ASN A C 1
ATOM 1874 O O . ASN A 1 239 ? 23.603 -14.701 -11.542 1.00 91.94 239 ASN A O 1
ATOM 1878 N N . LEU A 1 240 ? 22.950 -12.643 -12.147 1.00 89.25 240 LEU A N 1
ATOM 1879 C CA . LEU A 1 240 ? 23.293 -11.927 -10.914 1.00 89.25 240 LEU A CA 1
ATOM 1880 C C . LEU A 1 240 ? 22.064 -11.364 -10.173 1.00 89.25 240 LEU A C 1
ATOM 1882 O O . LEU A 1 240 ? 22.232 -10.648 -9.189 1.00 89.25 240 LEU A O 1
ATOM 1886 N N . GLY A 1 241 ? 20.847 -11.646 -10.645 1.00 70.88 241 GLY A N 1
ATOM 1887 C CA . GLY A 1 241 ? 19.580 -11.121 -10.113 1.00 70.88 241 GLY A CA 1
ATOM 1888 C C . GLY A 1 241 ? 19.029 -11.834 -8.868 1.00 70.88 241 GLY A C 1
ATOM 1889 O O . GLY A 1 241 ? 17.814 -11.970 -8.756 1.00 70.88 241 GLY A O 1
ATOM 1890 N N . LYS A 1 242 ? 19.890 -12.328 -7.967 1.00 55.62 242 LYS A N 1
ATOM 1891 C CA . LYS A 1 242 ? 19.493 -12.950 -6.690 1.00 55.62 242 LYS A CA 1
ATOM 1892 C C . LYS A 1 242 ? 19.932 -12.116 -5.498 1.00 55.62 242 LYS A C 1
ATOM 1894 O O . LYS A 1 242 ? 21.106 -11.686 -5.505 1.00 55.62 242 LYS A O 1
#

pLDDT: mean 85.1, std 15.48, range [38.34, 97.31]

Foldseek 3Di:
DDPVVVVVCVVVVCVVCVVVVVVVVVVVVLPPVVVLVVLLVVLLVLLLVLLVVLLVVVLVVLLVVQLPPCVLLCLLCPPPFFDDDLVLLVVLLVVVLPPDDPLLNVLLVPDDSVQLRVQLRVCGVVLLSVLLSVLSSVLSSVLLCVFQSVVLSVQLCVQCVVLSVCCSNVNDPCNVVSSVVSSVRSNVRSNVRSPVRCDPVNSVVSSVCSSVVSSVVSNVCSVVSSSVSSVCSSCVSSVNND

Radius of gyration: 30.73 Å; chains: 1; bounding box: 60×58×90 Å

Organism: Cotesia congregata (NCBI:txid51543)